Protein AF-A0A352GGA1-F1 (afdb_monomer)

Foldseek 3Di:
DVPLVVLLVVLVVLVVVLVVQLVVVVVVVDDPVVSCVVRPRPCVSVVVSVVVVVVVVVVVVVVVVVVVVVVVVVVVVVVVVVVVVVVVVVVCVVVVVVVCCVVVPVVLVVQQVVQLVCVVVVVLVRDQPLDPPPDPSNVVSVVVVVVSVVSVVVVVVVVVVVVVVVVVVVVVVVVVVVVVVVVVVVVVVVVVVVVVVVVVVVVVVVVVVVVVVVVVVVVVVVVVVVVVVVVVD

Structure (mmCIF, N/CA/C/O backbone):
data_AF-A0A352GGA1-F1
#
_entry.id   AF-A0A352GGA1-F1
#
loop_
_atom_site.group_PDB
_atom_site.id
_atom_site.type_symbol
_atom_site.label_atom_id
_atom_site.label_alt_id
_atom_site.label_comp_id
_atom_site.label_asym_id
_atom_site.label_entity_id
_atom_site.label_seq_id
_atom_site.pdbx_PDB_ins_code
_atom_site.Cartn_x
_atom_site.Cartn_y
_atom_site.Cartn_z
_atom_site.occupancy
_atom_site.B_iso_or_equiv
_atom_site.auth_seq_id
_atom_site.auth_comp_id
_atom_site.auth_asym_id
_atom_site.auth_atom_id
_atom_site.pdbx_PDB_model_num
ATOM 1 N N . GLU A 1 1 ? 46.725 3.754 -64.013 1.00 55.09 1 GLU A N 1
ATOM 2 C CA . GLU A 1 1 ? 47.889 4.603 -63.671 1.00 55.09 1 GLU A CA 1
ATOM 3 C C . GLU A 1 1 ? 49.101 4.384 -64.572 1.00 55.09 1 GLU A C 1
ATOM 5 O O . GLU A 1 1 ? 49.510 5.345 -65.205 1.00 55.09 1 GLU A O 1
ATOM 10 N N . GLY A 1 2 ? 49.640 3.164 -64.713 1.00 66.12 2 GLY A N 1
ATOM 11 C CA . GLY A 1 2 ? 50.889 2.946 -65.468 1.00 66.12 2 GLY A CA 1
ATOM 12 C C . GLY A 1 2 ? 50.875 3.398 -66.935 1.00 66.12 2 GLY A C 1
ATOM 13 O O . GLY A 1 2 ? 51.840 3.996 -67.382 1.00 66.12 2 GLY A O 1
ATOM 14 N N . LYS A 1 3 ? 49.769 3.184 -67.660 1.00 70.50 3 LYS A N 1
ATOM 15 C CA . LYS A 1 3 ? 49.675 3.497 -69.096 1.00 70.50 3 LYS A CA 1
ATOM 16 C C . LYS A 1 3 ? 49.731 4.999 -69.400 1.00 70.50 3 LYS A C 1
ATOM 18 O O . LYS A 1 3 ? 50.451 5.405 -70.288 1.00 70.50 3 LYS A O 1
ATOM 23 N N . LEU A 1 4 ? 49.027 5.823 -68.625 1.00 69.88 4 LEU A N 1
ATOM 24 C CA . LEU A 1 4 ? 48.966 7.268 -68.868 1.00 69.88 4 LEU A CA 1
ATOM 25 C C . LEU A 1 4 ? 50.289 7.969 -68.513 1.00 69.88 4 LEU A C 1
ATOM 27 O O . LEU A 1 4 ? 50.685 8.941 -69.149 1.00 69.88 4 LEU A O 1
ATOM 31 N N . LEU A 1 5 ? 50.975 7.452 -67.488 1.00 72.12 5 LEU A N 1
ATOM 32 C CA . LEU A 1 5 ? 52.313 7.897 -67.111 1.00 72.12 5 LEU A CA 1
ATOM 33 C C . LEU A 1 5 ? 53.346 7.495 -68.175 1.00 72.12 5 LEU A C 1
ATOM 35 O O . LEU A 1 5 ? 54.222 8.288 -68.499 1.00 72.12 5 LEU A O 1
ATOM 39 N N . ASP A 1 6 ? 53.222 6.285 -68.723 1.00 78.31 6 ASP A N 1
ATOM 40 C CA . ASP A 1 6 ? 54.054 5.779 -69.820 1.00 78.31 6 ASP A CA 1
ATOM 41 C C . ASP A 1 6 ? 53.820 6.573 -71.116 1.00 78.31 6 ASP A C 1
ATOM 43 O O . ASP A 1 6 ? 54.781 6.987 -71.761 1.00 78.31 6 ASP A O 1
ATOM 47 N N . ASP A 1 7 ? 52.563 6.907 -71.426 1.00 76.25 7 ASP A N 1
ATOM 48 C CA . ASP A 1 7 ? 52.187 7.761 -72.558 1.00 76.25 7 ASP A CA 1
ATOM 49 C C . ASP A 1 7 ? 52.798 9.172 -72.410 1.00 76.25 7 ASP A C 1
ATOM 51 O O . ASP A 1 7 ? 53.429 9.679 -73.339 1.00 76.25 7 ASP A O 1
ATOM 55 N N . LEU A 1 8 ? 52.719 9.790 -71.221 1.00 75.38 8 LEU A N 1
ATOM 56 C CA . LEU A 1 8 ? 53.353 11.090 -70.941 1.00 75.38 8 LEU A CA 1
ATOM 57 C C . LEU A 1 8 ? 54.886 11.033 -71.017 1.00 75.38 8 LEU A C 1
ATOM 59 O O . LEU A 1 8 ? 55.509 11.944 -71.565 1.00 75.38 8 LEU A O 1
ATOM 63 N N . LEU A 1 9 ? 55.510 9.975 -70.490 1.00 80.38 9 LEU A N 1
ATOM 64 C CA . LEU A 1 9 ? 56.958 9.766 -70.585 1.00 80.38 9 LEU A CA 1
ATOM 65 C C . LEU A 1 9 ? 57.402 9.564 -72.038 1.00 80.38 9 LEU A C 1
ATOM 67 O O . LEU A 1 9 ? 58.438 10.096 -72.440 1.00 80.38 9 LEU A O 1
ATOM 71 N N . GLY A 1 10 ? 56.604 8.850 -72.834 1.00 79.56 10 GLY A N 1
ATOM 72 C CA . GLY A 1 10 ? 56.814 8.661 -74.265 1.00 79.56 10 GLY A CA 1
ATOM 73 C C . GLY A 1 10 ? 56.756 9.976 -75.037 1.00 79.56 10 GLY A C 1
ATOM 74 O O . GLY A 1 10 ? 57.648 10.253 -75.844 1.00 79.56 10 GLY A O 1
ATOM 75 N N . VAL A 1 11 ? 55.772 10.828 -74.734 1.00 80.00 11 VAL A N 1
ATOM 76 C CA . VAL A 1 11 ? 55.668 12.172 -75.318 1.00 80.00 11 VAL A CA 1
ATOM 77 C C . VAL A 1 11 ? 56.876 13.028 -74.925 1.00 80.00 11 VAL A C 1
ATOM 79 O O . VAL A 1 11 ? 57.542 13.570 -75.804 1.00 80.00 11 VAL A O 1
ATOM 82 N N . ILE A 1 12 ? 57.239 13.091 -73.638 1.00 80.56 12 ILE A N 1
ATOM 83 C CA . ILE A 1 12 ? 58.409 13.856 -73.158 1.00 80.56 12 ILE A CA 1
ATOM 84 C C . ILE A 1 12 ? 59.706 13.379 -73.833 1.00 80.56 12 ILE A C 1
ATOM 86 O O . ILE A 1 12 ? 60.531 14.198 -74.244 1.00 80.56 12 ILE A O 1
ATOM 90 N N . ALA A 1 13 ? 59.883 12.066 -74.007 1.00 81.94 13 ALA A N 1
ATOM 91 C CA . ALA A 1 13 ? 61.023 11.506 -74.729 1.00 81.94 13 ALA A CA 1
ATOM 92 C C . ALA A 1 13 ? 61.026 11.899 -76.219 1.00 81.94 13 ALA A C 1
ATOM 94 O O . ALA A 1 13 ? 62.094 12.121 -76.796 1.00 81.94 13 ALA A O 1
ATOM 95 N N . GLY A 1 14 ? 59.846 12.022 -76.836 1.00 80.38 14 GLY A N 1
ATOM 96 C CA . GLY A 1 14 ? 59.666 12.551 -78.190 1.00 80.38 14 GLY A CA 1
ATOM 97 C C . GLY A 1 14 ? 60.141 14.000 -78.323 1.00 80.38 14 GLY A C 1
ATOM 98 O O . GLY A 1 14 ? 60.941 14.297 -79.211 1.00 80.38 14 GLY A O 1
ATOM 99 N N . TYR A 1 15 ? 59.748 14.874 -77.391 1.00 77.12 15 TYR A N 1
ATOM 100 C CA . TYR A 1 15 ? 60.239 16.259 -77.340 1.00 77.12 15 TYR A CA 1
ATOM 101 C C . TYR A 1 15 ? 61.746 16.341 -77.088 1.00 77.12 15 TYR A C 1
ATOM 103 O O . TYR A 1 15 ? 62.417 17.176 -77.689 1.00 77.12 15 TYR A O 1
ATOM 111 N N . GLY A 1 16 ? 62.301 15.456 -76.252 1.00 81.31 16 GLY A N 1
ATOM 112 C CA . 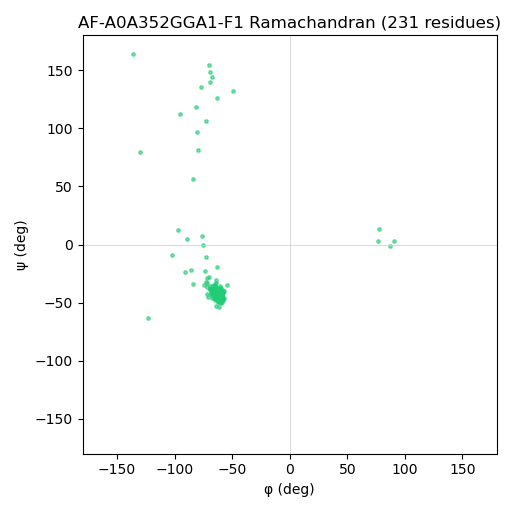GLY A 1 16 ? 63.748 15.367 -76.034 1.00 81.31 16 GLY A CA 1
ATOM 113 C C . GLY A 1 16 ? 64.516 15.073 -77.327 1.00 81.31 16 GLY A C 1
ATOM 114 O O . GLY A 1 16 ? 65.457 15.787 -77.666 1.00 81.31 16 GLY A O 1
ATOM 115 N N . LYS A 1 17 ? 64.058 14.085 -78.108 1.00 81.31 17 LYS A N 1
ATOM 116 C CA . LYS A 1 17 ? 64.646 13.761 -79.421 1.00 81.31 17 LYS A CA 1
ATOM 117 C C . LYS A 1 17 ? 64.473 14.890 -80.436 1.00 81.31 17 LYS A C 1
ATOM 119 O O . LYS A 1 17 ? 65.386 15.154 -81.217 1.00 81.31 17 LYS A O 1
ATOM 124 N N . ALA A 1 18 ? 63.322 15.562 -80.430 1.00 78.88 18 ALA A N 1
ATOM 125 C CA . ALA A 1 18 ? 63.084 16.716 -81.290 1.00 78.88 18 ALA A CA 1
ATOM 126 C C . ALA A 1 18 ? 64.041 17.871 -80.950 1.00 78.88 18 ALA A C 1
ATOM 128 O O . ALA A 1 18 ? 64.655 18.441 -81.848 1.00 78.88 18 ALA A O 1
ATOM 129 N N . ALA A 1 19 ? 64.252 18.158 -79.662 1.00 79.94 19 ALA A N 1
ATOM 130 C CA . ALA A 1 19 ? 65.194 19.178 -79.208 1.00 79.94 19 ALA A CA 1
ATOM 131 C C . ALA A 1 19 ? 66.645 18.861 -79.618 1.00 79.94 19 ALA A C 1
ATOM 133 O O . ALA A 1 19 ? 67.357 19.744 -80.099 1.00 79.94 19 ALA A O 1
ATOM 134 N N . GLU A 1 20 ? 67.079 17.602 -79.501 1.00 83.25 20 GLU A N 1
ATOM 135 C CA . GLU A 1 20 ? 68.395 17.161 -79.988 1.00 83.25 20 GLU A CA 1
ATOM 136 C C . GLU A 1 20 ? 68.542 17.346 -81.506 1.00 83.25 20 GLU A C 1
ATOM 138 O O . GLU A 1 20 ? 69.575 17.824 -81.981 1.00 83.25 20 GLU A O 1
ATOM 143 N N . ALA A 1 21 ? 67.498 17.029 -82.276 1.00 80.00 21 ALA A N 1
ATOM 144 C CA . ALA A 1 21 ? 67.490 17.214 -83.724 1.00 80.00 21 ALA A CA 1
ATOM 145 C C . ALA A 1 21 ? 67.526 18.700 -84.129 1.00 80.00 21 ALA A C 1
ATOM 147 O O . ALA A 1 21 ? 68.253 19.056 -85.059 1.00 80.00 21 ALA A O 1
ATOM 148 N N . VAL A 1 22 ? 66.817 19.578 -83.409 1.00 81.25 22 VAL A N 1
ATOM 149 C CA . VAL A 1 22 ? 66.902 21.040 -83.584 1.00 81.25 22 VAL A CA 1
ATOM 150 C C . VAL A 1 22 ? 68.332 21.528 -83.341 1.00 81.25 22 VAL A C 1
ATOM 152 O O . VAL A 1 22 ? 68.883 22.248 -84.174 1.00 81.25 22 VAL A O 1
ATOM 155 N N . LEU A 1 23 ? 68.968 21.099 -82.244 1.00 81.19 23 LEU A N 1
ATOM 156 C CA . LEU A 1 23 ? 70.346 21.481 -81.910 1.00 81.19 23 LEU A CA 1
ATOM 157 C C . LEU A 1 23 ? 71.355 20.994 -82.961 1.00 81.19 23 LEU A C 1
ATOM 159 O O . LEU A 1 23 ? 72.247 21.746 -83.359 1.00 81.19 23 LEU A O 1
ATOM 163 N N . ALA A 1 24 ? 71.194 19.766 -83.458 1.00 83.44 24 ALA A N 1
ATOM 164 C CA . ALA A 1 24 ? 72.047 19.210 -84.504 1.00 83.44 24 ALA A CA 1
ATOM 165 C C . ALA A 1 24 ? 71.910 19.964 -85.839 1.00 83.44 24 ALA A C 1
ATOM 167 O O . ALA A 1 24 ? 72.910 20.193 -86.520 1.00 83.44 24 ALA A O 1
ATOM 168 N N . GLN A 1 25 ? 70.693 20.376 -86.212 1.00 78.88 25 GLN A N 1
ATOM 169 C CA . GLN A 1 25 ? 70.455 21.156 -87.430 1.00 78.88 25 GLN A CA 1
ATOM 170 C C . GLN A 1 25 ? 70.906 22.618 -87.302 1.00 78.88 25 GLN A C 1
ATOM 172 O O . GLN A 1 25 ? 71.444 23.173 -88.261 1.00 78.88 25 GLN A O 1
ATOM 177 N N . ALA A 1 26 ? 70.776 23.219 -86.119 1.00 77.19 26 ALA A N 1
ATOM 178 C CA . ALA A 1 26 ? 71.315 24.547 -85.830 1.00 77.19 26 ALA A CA 1
ATOM 179 C C . ALA A 1 26 ? 72.853 24.568 -85.907 1.00 77.19 26 ALA A C 1
ATOM 181 O O . ALA A 1 26 ? 73.435 25.496 -86.468 1.00 77.19 26 ALA A O 1
ATOM 182 N N . GLY A 1 27 ? 73.520 23.507 -85.435 1.00 80.56 27 GLY A N 1
ATOM 183 C CA . GLY A 1 27 ? 74.972 23.331 -85.574 1.00 80.56 27 GLY A CA 1
ATOM 184 C C . GLY A 1 27 ? 75.460 23.213 -87.026 1.00 80.56 27 GLY A C 1
ATOM 185 O O . GLY A 1 27 ? 76.634 23.456 -87.296 1.00 80.56 27 GLY A O 1
ATOM 186 N N . GLN A 1 28 ? 74.567 22.892 -87.969 1.00 82.81 28 GLN A N 1
ATOM 187 C CA . GLN A 1 28 ? 74.843 22.860 -89.413 1.00 82.81 28 GLN A CA 1
ATOM 188 C C . GLN A 1 28 ? 74.596 24.213 -90.106 1.00 82.81 28 GLN A C 1
ATOM 190 O O . GLN A 1 28 ? 74.711 24.301 -91.327 1.00 82.81 28 GLN A O 1
ATOM 195 N N . GLY A 1 29 ? 74.266 25.270 -89.354 1.00 79.25 29 GLY A N 1
ATOM 196 C CA . GLY A 1 29 ? 74.080 26.625 -89.881 1.00 79.25 29 GLY A CA 1
ATOM 197 C C . GLY A 1 29 ? 72.751 26.862 -90.603 1.00 79.25 29 GLY A C 1
ATOM 198 O O . GLY A 1 29 ? 72.619 27.874 -91.289 1.00 79.25 29 GLY A O 1
ATOM 199 N N . LYS A 1 30 ? 71.773 25.955 -90.464 1.00 80.75 30 LYS A N 1
ATOM 200 C CA . LYS A 1 30 ? 70.425 26.144 -91.019 1.00 80.75 30 LYS A CA 1
ATOM 201 C C . LYS A 1 30 ? 69.696 27.285 -90.313 1.00 80.75 30 LYS A C 1
ATOM 203 O O . LYS A 1 30 ? 69.840 27.474 -89.103 1.00 80.75 30 LYS A O 1
ATOM 208 N N . SER A 1 31 ? 68.895 28.031 -91.064 1.00 78.56 31 SER A N 1
ATOM 209 C CA . SER A 1 31 ? 68.071 29.104 -90.512 1.00 78.56 31 SER A CA 1
ATOM 210 C C . SER A 1 31 ? 66.921 28.547 -89.655 1.00 78.56 31 SER A C 1
ATOM 212 O O . SER A 1 31 ? 66.461 27.426 -89.887 1.00 78.56 31 SER A O 1
ATOM 214 N N . PRO A 1 32 ? 66.396 29.323 -88.687 1.00 76.69 32 PRO A N 1
ATOM 215 C CA . PRO A 1 32 ? 65.257 28.901 -87.873 1.00 76.69 32 PRO A CA 1
ATOM 216 C C . PRO A 1 32 ? 64.029 28.477 -88.692 1.00 76.69 32 PRO A C 1
ATOM 218 O O . PRO A 1 32 ? 63.359 27.527 -88.309 1.00 76.69 32 PRO A O 1
ATOM 221 N N . GLN A 1 33 ? 63.764 29.121 -89.838 1.00 75.12 33 GLN A N 1
ATOM 222 C CA . GLN A 1 33 ? 62.647 28.743 -90.714 1.00 75.12 33 GLN A CA 1
ATOM 223 C C . GLN A 1 33 ? 62.865 27.386 -91.402 1.00 75.12 33 GLN A C 1
ATOM 225 O O . GLN A 1 33 ? 61.917 26.628 -91.575 1.00 75.12 33 GLN A O 1
ATOM 230 N N . GLU A 1 34 ? 64.105 27.050 -91.770 1.00 72.62 34 GLU A N 1
ATOM 231 C CA . GLU A 1 34 ? 64.436 25.754 -92.380 1.00 72.62 34 GLU A CA 1
ATOM 232 C C . GLU A 1 34 ? 64.393 24.608 -91.364 1.00 72.62 34 GLU A C 1
ATOM 234 O O . GLU A 1 34 ? 64.051 23.482 -91.722 1.00 72.62 34 GLU A O 1
ATOM 239 N N . ILE A 1 35 ? 64.737 24.883 -90.102 1.00 72.25 35 ILE A N 1
ATOM 240 C CA . ILE A 1 35 ? 64.647 23.907 -89.010 1.00 72.25 35 ILE A CA 1
ATOM 241 C C . ILE A 1 35 ? 63.181 23.641 -88.665 1.00 72.25 35 ILE A C 1
ATOM 243 O O . ILE A 1 35 ? 62.795 22.483 -88.561 1.00 72.25 35 ILE A O 1
ATOM 247 N N . ASP A 1 36 ? 62.367 24.691 -88.558 1.00 73.00 36 ASP A N 1
ATOM 248 C CA . ASP A 1 36 ? 60.929 24.595 -88.281 1.00 73.00 36 ASP A CA 1
ATOM 249 C C . ASP A 1 36 ? 60.181 23.843 -89.398 1.00 73.00 36 ASP A C 1
ATOM 251 O O . ASP A 1 36 ? 59.388 22.940 -89.144 1.00 73.00 36 ASP A O 1
ATOM 255 N N . GLN A 1 37 ? 60.524 24.110 -90.663 1.00 70.00 37 GLN A N 1
ATOM 256 C CA . GLN A 1 37 ? 59.939 23.401 -91.802 1.00 70.00 37 GLN A CA 1
ATOM 257 C C . GLN A 1 37 ? 60.399 21.933 -91.906 1.00 70.00 37 GLN A C 1
ATOM 259 O O . GLN A 1 37 ? 59.671 21.095 -92.442 1.00 70.00 37 GLN A O 1
ATOM 264 N N . AL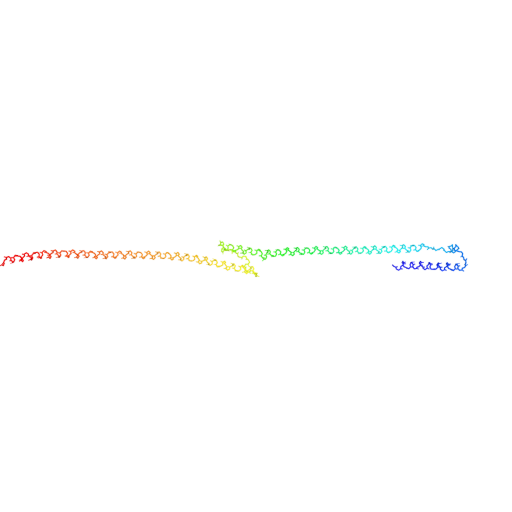A A 1 38 ? 61.597 21.607 -91.408 1.00 65.75 38 ALA A N 1
ATOM 265 C CA . ALA A 1 38 ? 62.126 20.243 -91.380 1.00 65.75 38 ALA A CA 1
ATOM 266 C C . ALA A 1 38 ? 61.673 19.436 -90.151 1.00 65.75 38 ALA A C 1
ATOM 268 O O . ALA A 1 38 ? 61.718 18.205 -90.188 1.00 65.75 38 ALA A O 1
ATOM 269 N N . LEU A 1 39 ? 61.270 20.109 -89.071 1.00 68.25 39 LEU A N 1
ATOM 270 C CA . LEU A 1 39 ? 60.903 19.514 -87.792 1.00 68.25 39 LEU A CA 1
ATOM 271 C C . LEU A 1 39 ? 59.541 20.057 -87.335 1.00 68.25 39 LEU A C 1
ATOM 273 O O . LEU A 1 39 ? 59.444 20.917 -86.466 1.00 68.25 39 LEU A O 1
ATOM 277 N N . SER A 1 40 ? 58.466 19.515 -87.906 1.00 65.56 40 SER A N 1
ATOM 278 C CA . SER A 1 40 ? 57.127 19.730 -87.357 1.00 65.56 40 SER A CA 1
ATOM 279 C C . SER A 1 40 ? 56.996 18.912 -86.069 1.00 65.56 40 SER A C 1
ATOM 281 O O . SER A 1 40 ? 56.954 17.681 -86.113 1.00 65.56 40 SER A O 1
ATOM 283 N N . ILE A 1 41 ? 57.015 19.591 -84.921 1.00 68.12 41 ILE A N 1
ATOM 284 C CA . ILE A 1 41 ? 56.758 18.968 -83.620 1.00 68.12 41 ILE A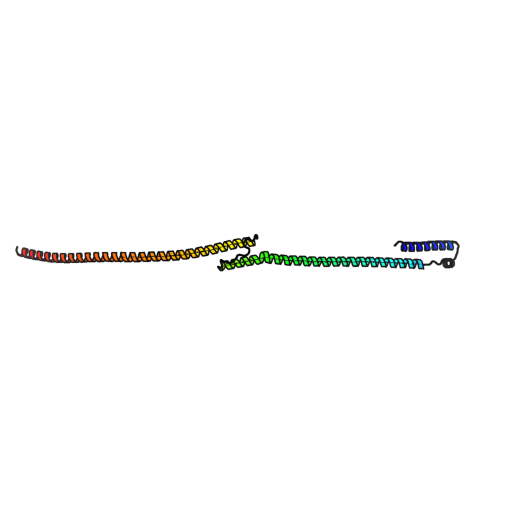 CA 1
ATOM 285 C C . ILE A 1 41 ? 55.241 18.857 -83.462 1.00 68.12 41 ILE A C 1
ATOM 287 O O . ILE A 1 41 ? 54.532 19.860 -83.488 1.00 68.12 41 ILE A O 1
ATOM 291 N N . ASP A 1 42 ? 54.743 17.629 -83.345 1.00 72.12 42 ASP A N 1
ATOM 292 C CA . ASP A 1 42 ? 53.320 17.375 -83.142 1.00 72.12 42 ASP A CA 1
ATOM 293 C C . ASP A 1 42 ? 52.944 17.568 -81.666 1.00 72.12 42 ASP A C 1
ATOM 295 O O . ASP A 1 42 ? 53.113 16.670 -80.837 1.00 72.12 42 ASP A O 1
ATOM 299 N N . ASP A 1 43 ? 52.425 18.755 -81.341 1.00 71.62 43 ASP A N 1
ATOM 300 C CA . ASP A 1 43 ? 51.936 19.083 -79.999 1.00 71.62 43 ASP A CA 1
ATOM 301 C C . ASP A 1 43 ? 50.607 18.388 -79.646 1.00 71.62 43 ASP A C 1
ATOM 303 O O . ASP A 1 43 ? 50.206 18.376 -78.476 1.00 71.62 43 ASP A O 1
ATOM 307 N N . SER A 1 44 ? 49.929 17.767 -80.623 1.00 77.44 44 SER A N 1
ATOM 308 C CA . SER A 1 44 ? 48.649 17.081 -80.409 1.00 77.44 44 SER A CA 1
ATOM 309 C C . SER A 1 44 ? 48.782 15.950 -79.391 1.00 77.44 44 SER A C 1
ATOM 311 O O . SER A 1 44 ? 47.915 15.790 -78.534 1.00 77.44 44 SER A O 1
ATOM 313 N N . ALA A 1 45 ? 49.893 15.210 -79.429 1.00 75.88 45 ALA A N 1
ATOM 314 C CA . ALA A 1 45 ? 50.139 14.094 -78.519 1.00 75.88 45 ALA A CA 1
ATOM 315 C C . ALA A 1 45 ? 50.301 14.546 -77.054 1.00 75.88 45 ALA A C 1
ATOM 317 O O . ALA A 1 45 ? 49.839 13.867 -76.136 1.00 75.88 45 ALA A O 1
ATOM 318 N N . LEU A 1 46 ? 50.923 15.708 -76.814 1.00 78.06 46 LEU A N 1
ATOM 319 C CA . LEU A 1 46 ? 51.056 16.272 -75.467 1.00 78.06 46 LEU A CA 1
ATOM 320 C C . LEU A 1 46 ? 49.722 16.791 -74.940 1.00 78.06 46 LEU A C 1
ATOM 322 O O . LEU A 1 46 ? 49.396 16.567 -73.775 1.00 78.06 46 LEU A O 1
ATOM 326 N N . ILE A 1 47 ? 48.954 17.472 -75.791 1.00 81.81 47 ILE A N 1
ATOM 327 C CA . ILE A 1 47 ? 47.629 17.979 -75.432 1.00 81.81 47 ILE A CA 1
ATOM 328 C C . ILE A 1 47 ? 46.696 16.813 -75.098 1.00 81.81 47 ILE A C 1
ATOM 330 O O . ILE A 1 47 ? 46.072 16.837 -74.042 1.00 81.81 47 ILE A O 1
ATOM 334 N N . GLU A 1 48 ? 46.666 15.761 -75.917 1.00 83.06 48 GLU A N 1
ATOM 335 C CA . GLU A 1 48 ? 45.849 14.566 -75.678 1.00 83.06 48 GLU A CA 1
ATOM 336 C C . GLU A 1 48 ? 46.245 13.854 -74.373 1.00 83.06 48 GLU A C 1
ATOM 338 O O . GLU A 1 48 ? 45.383 13.488 -73.570 1.00 83.06 48 GLU A O 1
ATOM 343 N N . ALA A 1 49 ? 47.547 13.736 -74.095 1.00 81.75 49 ALA A N 1
ATOM 344 C CA . ALA A 1 49 ? 48.033 13.147 -72.850 1.00 81.75 49 ALA A CA 1
ATOM 345 C C . ALA A 1 49 ? 47.676 13.997 -71.611 1.00 81.75 49 ALA A C 1
ATOM 347 O O . ALA A 1 49 ? 47.286 13.457 -70.571 1.00 81.75 49 ALA A O 1
ATOM 348 N N . LEU A 1 50 ? 47.757 15.330 -71.710 1.00 83.75 50 LEU A N 1
ATOM 349 C CA . LEU A 1 50 ? 47.351 16.251 -70.642 1.00 83.75 50 LEU A CA 1
ATOM 350 C C . LEU A 1 50 ? 45.831 16.273 -70.435 1.00 83.75 50 LEU A C 1
ATOM 352 O O . LEU A 1 50 ? 45.372 16.332 -69.291 1.00 83.75 50 LEU A O 1
ATOM 356 N N . GLU A 1 51 ? 45.042 16.208 -71.507 1.00 86.75 51 GLU A N 1
ATOM 357 C CA . GLU A 1 51 ? 43.584 16.089 -71.436 1.00 86.75 51 GLU A CA 1
ATOM 358 C C . GLU A 1 51 ? 43.168 14.764 -70.795 1.00 86.75 51 GLU A C 1
ATOM 360 O O . GLU A 1 51 ? 42.315 14.763 -69.902 1.00 86.75 51 GLU A O 1
ATOM 365 N N . GLY A 1 52 ? 43.833 13.665 -71.159 1.00 85.62 52 GLY A N 1
ATOM 366 C CA . GLY A 1 52 ? 43.672 12.365 -70.513 1.00 85.62 52 GLY A CA 1
ATOM 367 C C . GLY A 1 52 ? 44.000 12.415 -69.020 1.00 85.62 52 GLY A C 1
ATOM 368 O O . GLY A 1 52 ? 43.221 11.928 -68.200 1.00 85.62 52 GLY A O 1
ATOM 369 N N . LEU A 1 53 ? 45.098 13.078 -68.638 1.00 86.31 53 LEU A N 1
ATOM 370 C CA . LEU A 1 53 ? 45.489 13.233 -67.233 1.00 86.31 53 LEU A CA 1
ATOM 371 C C . LEU A 1 53 ? 44.476 14.073 -66.454 1.00 86.31 53 LEU A C 1
ATOM 373 O O . LEU A 1 53 ? 44.092 13.716 -65.342 1.00 86.31 53 LEU A O 1
ATOM 377 N N . LYS A 1 54 ? 44.011 15.180 -67.038 1.00 86.56 54 LYS A N 1
ATOM 378 C CA . LYS A 1 54 ? 42.985 16.039 -66.442 1.00 86.56 54 LYS A CA 1
ATOM 379 C C . LYS A 1 54 ? 41.672 15.281 -66.243 1.00 86.56 54 LYS A C 1
ATOM 381 O O . LYS A 1 54 ? 41.046 15.432 -65.193 1.00 86.56 54 LYS A O 1
ATOM 386 N N . ALA A 1 55 ? 41.257 14.484 -67.227 1.00 89.50 55 ALA A N 1
ATOM 387 C CA . ALA A 1 55 ? 40.061 13.656 -67.137 1.00 89.50 55 ALA A CA 1
ATOM 388 C C . ALA A 1 55 ? 40.200 12.588 -66.042 1.00 89.50 55 ALA A C 1
ATOM 390 O O . ALA A 1 55 ? 39.291 12.430 -65.232 1.00 89.50 55 ALA A O 1
ATOM 391 N N . GLU A 1 56 ? 41.352 11.924 -65.958 1.00 87.31 56 GLU A N 1
ATOM 392 C CA . GLU A 1 56 ? 41.633 10.918 -64.931 1.00 87.31 56 GLU A CA 1
ATOM 393 C C . GLU A 1 56 ? 41.643 11.524 -63.519 1.00 87.31 56 GLU A C 1
ATOM 395 O O . GLU A 1 56 ? 40.973 11.014 -62.624 1.00 87.31 56 GLU A O 1
ATOM 400 N N . ILE A 1 57 ? 42.328 12.658 -63.318 1.00 88.75 57 ILE A N 1
ATOM 401 C CA . ILE A 1 57 ? 42.341 13.372 -62.031 1.00 88.75 57 ILE A CA 1
ATOM 402 C C . ILE A 1 57 ? 40.923 13.780 -61.627 1.00 88.75 57 ILE A C 1
ATOM 404 O O . ILE A 1 57 ? 40.545 13.609 -60.468 1.00 88.75 57 ILE A O 1
ATOM 408 N N . LYS A 1 58 ? 40.128 14.300 -62.571 1.00 92.19 58 LYS A N 1
ATOM 409 C CA . LYS A 1 58 ? 38.733 14.668 -62.312 1.00 92.19 58 LYS A CA 1
ATOM 410 C C . LYS A 1 58 ? 37.905 13.445 -61.913 1.00 92.19 58 LYS A C 1
ATOM 412 O O . LYS A 1 58 ? 37.237 13.491 -60.888 1.00 92.19 58 LYS A O 1
ATOM 417 N N . ASN A 1 59 ? 38.005 12.347 -62.661 1.00 92.19 59 ASN A N 1
ATOM 418 C CA . ASN A 1 59 ? 37.284 11.110 -62.361 1.00 92.19 59 ASN A CA 1
ATOM 419 C C . ASN A 1 59 ? 37.651 10.557 -60.977 1.00 92.19 59 ASN A C 1
ATOM 421 O O . ASN A 1 59 ? 36.772 10.129 -60.233 1.00 92.19 59 ASN A O 1
ATOM 425 N N . GLN A 1 60 ? 38.932 10.596 -60.596 1.00 90.69 60 GLN A N 1
ATOM 426 C CA . GLN A 1 60 ? 39.363 10.167 -59.265 1.00 90.69 60 GLN A CA 1
ATOM 427 C C . GLN A 1 60 ? 38.891 11.110 -58.154 1.00 90.69 60 GLN A C 1
ATOM 429 O O . GLN A 1 60 ? 38.535 10.640 -57.072 1.00 90.69 60 GLN A O 1
ATOM 434 N N . LEU A 1 61 ? 38.890 12.425 -58.394 1.00 88.75 61 LEU A N 1
ATOM 435 C CA . LEU A 1 61 ? 38.392 13.410 -57.435 1.00 88.75 61 LEU A CA 1
ATOM 436 C C . LEU A 1 61 ? 36.885 13.242 -57.210 1.00 88.75 61 LEU A C 1
ATOM 438 O O . LEU A 1 61 ? 36.454 13.196 -56.059 1.00 88.75 61 LEU A O 1
ATOM 442 N N . ASP A 1 62 ? 36.118 13.066 -58.287 1.00 93.19 62 ASP A N 1
ATOM 443 C CA . ASP A 1 62 ? 34.676 12.820 -58.241 1.00 93.19 62 ASP A CA 1
ATOM 444 C C . ASP A 1 62 ? 34.380 11.489 -57.525 1.00 93.19 62 ASP A C 1
ATOM 446 O O . ASP A 1 62 ? 33.563 11.447 -56.606 1.00 93.19 62 ASP A O 1
ATOM 450 N N . ALA A 1 63 ? 35.115 10.415 -57.844 1.00 91.00 63 ALA A N 1
ATOM 451 C CA . ALA A 1 63 ? 34.961 9.116 -57.184 1.00 91.00 63 ALA A CA 1
ATOM 452 C C . ALA A 1 63 ? 35.290 9.163 -55.681 1.00 91.00 63 ALA A C 1
ATOM 454 O O . ALA A 1 63 ? 34.576 8.569 -54.870 1.00 91.00 63 ALA A O 1
ATOM 455 N N . LYS A 1 64 ? 36.351 9.879 -55.279 1.00 88.12 64 LYS A N 1
ATOM 456 C CA . LYS A 1 64 ? 36.687 10.064 -53.857 1.00 88.12 64 LYS A CA 1
ATOM 457 C C . LYS A 1 64 ? 35.679 10.955 -53.138 1.00 88.12 64 LYS A C 1
ATOM 459 O O . LYS A 1 64 ? 35.355 10.663 -51.991 1.00 88.12 64 LYS A O 1
ATOM 464 N N . SER A 1 65 ? 35.185 12.008 -53.789 1.00 90.75 65 SER A N 1
ATOM 465 C CA . SER A 1 65 ? 34.141 12.874 -53.233 1.00 90.75 65 SER A CA 1
ATOM 466 C C . SER A 1 65 ? 32.861 12.081 -52.974 1.00 90.75 65 SER A C 1
ATOM 468 O O . SER A 1 65 ? 32.324 12.148 -51.872 1.00 90.75 65 SER A O 1
ATOM 470 N N . GLN A 1 66 ? 32.438 11.258 -53.939 1.00 91.50 66 GLN A N 1
ATOM 471 C CA . GLN A 1 66 ? 31.267 10.393 -53.795 1.00 91.50 66 GLN A CA 1
ATOM 472 C C . GLN A 1 66 ? 31.449 9.384 -52.656 1.00 91.50 66 GLN A C 1
ATOM 474 O O . GLN A 1 66 ? 30.575 9.245 -51.809 1.00 91.50 66 GLN A O 1
ATOM 479 N N . ALA A 1 67 ? 32.615 8.734 -52.571 1.00 88.25 67 ALA A N 1
ATOM 480 C CA . ALA A 1 67 ? 32.898 7.796 -51.487 1.00 88.25 67 ALA A CA 1
ATOM 481 C C . ALA A 1 67 ? 32.854 8.468 -50.101 1.00 88.25 67 ALA A C 1
ATOM 483 O O . ALA A 1 67 ? 32.380 7.868 -49.136 1.00 88.25 67 ALA A O 1
ATOM 484 N N . VAL A 1 68 ? 33.327 9.715 -49.982 1.00 89.50 68 VAL A N 1
ATOM 485 C CA . VAL A 1 68 ? 33.210 10.487 -48.735 1.00 89.50 68 VAL A CA 1
ATOM 486 C C . VAL A 1 68 ? 31.742 10.778 -48.418 1.00 89.50 68 VAL A C 1
ATOM 488 O O . VAL A 1 68 ? 31.325 10.561 -47.282 1.00 89.50 68 VAL A O 1
ATOM 491 N N . GLU A 1 69 ? 30.948 11.211 -49.394 1.00 90.50 69 GLU A N 1
ATOM 492 C CA . GLU A 1 69 ? 29.523 11.503 -49.201 1.00 90.50 69 GLU A CA 1
ATOM 493 C C . GLU A 1 69 ? 28.730 10.260 -48.760 1.00 90.50 69 GLU A C 1
ATOM 495 O O . GLU A 1 69 ? 28.053 10.307 -47.729 1.00 90.50 69 GLU A O 1
ATOM 500 N N . ASP A 1 70 ? 28.937 9.115 -49.417 1.00 89.31 70 ASP A N 1
ATOM 501 C CA . ASP A 1 70 ? 28.296 7.839 -49.068 1.00 89.31 70 ASP A CA 1
ATOM 502 C C . ASP A 1 70 ? 28.637 7.401 -47.626 1.00 89.31 70 ASP A C 1
ATOM 504 O O . ASP A 1 70 ? 27.776 6.941 -46.867 1.00 89.31 70 ASP A O 1
ATOM 508 N N . THR A 1 71 ? 29.897 7.576 -47.196 1.00 89.62 71 THR A N 1
ATOM 509 C CA . THR A 1 71 ? 30.294 7.255 -45.811 1.00 89.62 71 THR A CA 1
ATOM 510 C C . THR A 1 71 ? 29.649 8.187 -44.785 1.00 89.62 71 THR A C 1
ATOM 512 O O . THR A 1 71 ? 29.268 7.733 -43.702 1.00 89.62 71 THR A O 1
ATOM 515 N N . LEU A 1 72 ? 29.475 9.472 -45.110 1.00 89.50 72 LEU A N 1
ATOM 516 C CA . LEU A 1 72 ? 28.810 10.437 -44.233 1.00 89.50 72 LEU A CA 1
ATOM 517 C C . LEU A 1 72 ? 27.316 10.132 -44.084 1.00 89.50 72 LEU A C 1
ATOM 519 O O . LEU A 1 72 ? 26.786 10.233 -42.973 1.00 89.50 72 LEU A O 1
ATOM 523 N N . GLU A 1 73 ? 26.639 9.726 -45.159 1.00 92.19 73 GLU A N 1
ATOM 524 C CA . GLU A 1 73 ? 25.242 9.285 -45.101 1.00 92.19 73 GLU A CA 1
ATOM 525 C C . GLU A 1 73 ? 25.076 8.024 -44.245 1.00 92.19 73 GLU A C 1
ATOM 527 O O . GLU A 1 73 ? 24.198 7.975 -43.375 1.00 92.19 73 GLU A O 1
ATOM 532 N N . GLY A 1 74 ? 25.971 7.044 -44.409 1.00 89.62 74 GLY A N 1
ATOM 533 C CA . GLY A 1 74 ? 25.997 5.837 -43.581 1.00 89.62 74 GLY A CA 1
ATOM 534 C C . GLY A 1 74 ? 26.154 6.152 -42.090 1.00 89.62 74 GLY A C 1
ATOM 535 O O . GLY A 1 74 ? 25.384 5.660 -41.262 1.00 89.62 74 GLY A O 1
ATOM 536 N N . VAL A 1 75 ? 27.096 7.034 -41.736 1.00 92.00 75 VAL A N 1
ATOM 537 C CA . VAL A 1 75 ? 27.302 7.475 -40.345 1.00 92.00 75 VAL A CA 1
ATOM 538 C C . VAL A 1 75 ? 26.073 8.209 -39.804 1.00 92.00 75 VAL A C 1
ATOM 540 O O . VAL A 1 75 ? 25.641 7.922 -38.687 1.00 92.00 75 VAL A O 1
ATOM 543 N N . ARG A 1 76 ? 25.467 9.118 -40.580 1.00 94.00 76 ARG A N 1
ATOM 544 C CA . ARG A 1 76 ? 24.247 9.836 -40.164 1.00 94.00 76 ARG A CA 1
ATOM 545 C C . ARG A 1 76 ? 23.093 8.878 -39.879 1.00 94.00 76 ARG A C 1
ATOM 547 O O . ARG A 1 76 ? 22.441 9.020 -38.847 1.00 94.00 76 ARG A O 1
ATOM 554 N N . SER A 1 77 ? 22.879 7.888 -40.745 1.00 92.38 77 SER A N 1
ATOM 555 C CA . SER A 1 77 ? 21.840 6.868 -40.563 1.00 92.38 77 SER A CA 1
ATOM 556 C C . SER A 1 77 ? 22.064 6.051 -39.284 1.00 92.38 77 SER A C 1
ATOM 558 O O . SER A 1 77 ? 21.149 5.901 -38.471 1.00 92.38 77 SER A O 1
ATOM 560 N N . LEU A 1 78 ? 23.302 5.610 -39.029 1.00 93.38 78 LEU A N 1
ATOM 561 C CA . LEU A 1 78 ? 23.649 4.884 -37.802 1.00 93.38 78 LEU A CA 1
ATOM 562 C C . LEU A 1 78 ? 23.447 5.731 -36.537 1.00 93.38 78 LEU A C 1
ATOM 564 O O . LEU A 1 78 ? 22.920 5.231 -35.540 1.00 93.38 78 LEU A O 1
ATOM 568 N N . VAL A 1 79 ? 23.824 7.013 -36.571 1.00 95.75 79 VAL A N 1
ATOM 569 C CA . VAL A 1 79 ? 23.585 7.949 -35.461 1.00 95.75 79 VAL A CA 1
ATOM 570 C C . VAL A 1 79 ? 22.086 8.148 -35.232 1.00 95.75 79 VAL A C 1
ATOM 572 O O . VAL A 1 79 ? 21.628 8.100 -34.095 1.00 95.75 79 VAL A O 1
ATOM 575 N N . GLN A 1 80 ? 21.289 8.314 -36.287 1.00 94.81 80 GLN A N 1
ATOM 576 C CA . GLN A 1 80 ? 19.845 8.491 -36.148 1.00 94.81 80 GLN A CA 1
ATOM 577 C C . GLN A 1 80 ? 19.165 7.238 -35.576 1.00 94.81 80 GLN A C 1
ATOM 579 O O . GLN A 1 80 ? 18.325 7.351 -34.682 1.00 94.81 80 GLN A O 1
ATOM 584 N N . ILE A 1 81 ? 19.545 6.043 -36.039 1.00 96.31 81 ILE A N 1
ATOM 585 C CA . ILE A 1 81 ? 19.037 4.776 -35.495 1.00 96.31 81 ILE A CA 1
ATOM 586 C C . ILE A 1 81 ? 19.413 4.638 -34.015 1.00 96.31 81 ILE A C 1
ATOM 588 O O . ILE A 1 81 ? 18.554 4.294 -33.203 1.00 96.31 81 ILE A O 1
ATOM 592 N N . SER A 1 82 ? 20.659 4.940 -33.634 1.00 95.62 82 SER A N 1
ATOM 593 C CA . SER A 1 82 ? 21.096 4.815 -32.237 1.00 95.62 82 SER A CA 1
ATOM 594 C C . SER A 1 82 ? 20.363 5.784 -31.300 1.00 95.62 82 SER A C 1
ATOM 596 O O . SER A 1 82 ? 20.001 5.399 -30.183 1.00 95.62 82 SER A O 1
ATOM 598 N N . VAL A 1 83 ? 20.046 6.997 -31.768 1.00 97.31 83 VAL A N 1
ATOM 599 C CA . VAL A 1 83 ? 19.195 7.952 -31.039 1.00 97.31 83 VAL A CA 1
ATOM 600 C C . VAL A 1 83 ? 17.798 7.372 -30.814 1.00 97.31 83 VAL A C 1
ATOM 602 O O . VAL A 1 83 ? 17.333 7.347 -29.674 1.00 97.31 83 VAL A O 1
ATOM 605 N N . TRP A 1 84 ? 17.142 6.842 -31.851 1.00 98.00 84 TRP A N 1
ATOM 606 C CA . TRP A 1 84 ? 15.803 6.254 -31.710 1.00 98.00 84 TRP A CA 1
ATOM 607 C C . TRP A 1 84 ? 15.781 5.039 -30.784 1.00 98.00 84 TRP A C 1
ATOM 609 O O . TRP A 1 84 ? 14.904 4.943 -29.927 1.00 98.00 84 TRP A O 1
ATOM 619 N N . VAL A 1 85 ? 16.768 4.148 -30.895 1.00 98.06 85 VAL A N 1
ATOM 620 C CA . VAL A 1 85 ? 16.910 2.996 -29.991 1.00 98.06 85 VAL A CA 1
ATOM 621 C C . VAL A 1 85 ? 17.055 3.461 -28.541 1.00 98.06 85 VAL A C 1
ATOM 623 O O . VAL A 1 85 ? 16.389 2.926 -27.655 1.00 98.06 85 VAL A O 1
ATOM 626 N N . THR A 1 86 ? 17.862 4.495 -28.297 1.00 97.88 86 THR A N 1
ATOM 627 C CA . THR A 1 86 ? 18.050 5.067 -26.957 1.00 97.88 86 THR A CA 1
ATOM 628 C C . THR A 1 86 ? 16.747 5.652 -26.410 1.00 97.88 86 THR A C 1
ATOM 630 O O . THR A 1 86 ? 16.373 5.362 -25.274 1.00 97.88 86 THR A O 1
ATOM 633 N N . VAL A 1 87 ? 16.013 6.423 -27.218 1.00 98.06 87 VAL A N 1
ATOM 634 C CA . VAL A 1 87 ? 14.716 7.003 -26.828 1.00 98.06 87 VAL A CA 1
ATOM 635 C C . VAL A 1 87 ? 13.702 5.913 -26.482 1.00 98.06 87 VAL A C 1
ATOM 637 O O . VAL A 1 87 ? 13.025 6.005 -25.454 1.00 98.06 87 VAL A O 1
ATOM 640 N N . VAL A 1 88 ? 13.611 4.862 -27.300 1.00 98.25 88 VAL A N 1
ATOM 641 C CA . VAL A 1 88 ? 12.703 3.732 -27.057 1.00 98.25 88 VAL A CA 1
ATOM 642 C C . VAL A 1 88 ? 13.083 3.002 -25.769 1.00 98.25 88 VAL A C 1
ATOM 644 O O . VAL A 1 88 ? 12.217 2.767 -24.930 1.00 98.25 88 VAL A O 1
ATOM 647 N N . MET A 1 89 ? 14.368 2.708 -25.560 1.00 98.25 89 MET A N 1
ATOM 648 C CA . MET A 1 89 ? 14.855 2.056 -24.339 1.00 98.25 89 MET A CA 1
ATOM 649 C C . MET A 1 89 ? 14.539 2.867 -23.079 1.00 98.25 89 MET A C 1
ATOM 651 O O . MET A 1 89 ? 14.013 2.318 -22.111 1.00 98.25 89 MET A O 1
ATOM 655 N N . LEU A 1 90 ? 14.801 4.177 -23.092 1.00 98.12 90 LEU A N 1
ATOM 656 C CA . LEU A 1 90 ? 14.489 5.055 -21.961 1.00 98.12 90 LEU A CA 1
ATOM 657 C C . LEU A 1 90 ? 12.984 5.122 -21.697 1.00 98.12 90 LEU A C 1
ATOM 659 O O . LEU A 1 90 ? 12.551 5.054 -20.548 1.00 98.12 90 LEU A O 1
ATOM 663 N N . THR A 1 91 ? 12.179 5.189 -22.755 1.00 97.94 91 THR A N 1
ATOM 664 C CA . THR A 1 91 ? 10.717 5.211 -22.643 1.00 97.94 91 THR A CA 1
ATOM 665 C C . THR A 1 91 ? 10.191 3.913 -22.030 1.00 97.94 91 THR A C 1
ATOM 667 O O . THR A 1 91 ? 9.373 3.950 -21.111 1.00 97.94 91 THR A O 1
ATOM 670 N N . LEU A 1 92 ? 10.700 2.759 -22.469 1.00 97.81 92 LEU A N 1
ATOM 671 C CA . LEU A 1 92 ? 10.341 1.458 -21.901 1.00 97.81 92 LEU A CA 1
ATOM 672 C C . LEU A 1 92 ? 10.764 1.331 -20.434 1.00 97.81 92 LEU A C 1
ATOM 674 O O . LEU A 1 92 ? 10.002 0.792 -19.636 1.00 97.81 92 LEU A O 1
ATOM 678 N N . LEU A 1 93 ? 11.928 1.863 -20.051 1.00 97.88 93 LEU A N 1
ATOM 679 C CA . LEU A 1 93 ? 12.366 1.893 -18.651 1.00 97.88 93 LEU A CA 1
ATOM 680 C C . LEU A 1 93 ? 11.446 2.752 -17.775 1.00 97.88 93 LEU A C 1
ATOM 682 O O . LEU A 1 93 ? 11.083 2.341 -16.671 1.00 97.88 93 LEU A O 1
ATOM 686 N N . VAL A 1 94 ? 11.025 3.922 -18.259 1.00 97.38 94 VAL A N 1
ATOM 687 C CA . VAL A 1 94 ? 10.086 4.790 -17.533 1.00 97.38 94 VAL A CA 1
ATOM 688 C C . VAL A 1 94 ? 8.720 4.117 -17.390 1.00 97.38 94 VAL A C 1
ATOM 690 O O . VAL A 1 94 ? 8.184 4.048 -16.287 1.00 97.38 94 VAL A O 1
ATOM 693 N N . ILE A 1 95 ? 8.172 3.554 -18.469 1.00 97.25 95 ILE A N 1
ATOM 694 C CA . ILE A 1 95 ? 6.878 2.857 -18.423 1.00 97.25 95 ILE A CA 1
ATOM 695 C C . ILE A 1 95 ? 6.964 1.623 -17.515 1.00 97.25 95 ILE A C 1
ATOM 697 O O . ILE A 1 95 ? 6.090 1.413 -16.675 1.00 97.25 95 ILE A O 1
ATOM 701 N N . GLY A 1 96 ? 8.031 0.833 -17.644 1.00 96.25 96 GLY A N 1
ATOM 702 C CA . GLY A 1 96 ? 8.253 -0.370 -16.846 1.00 96.25 96 GLY A CA 1
ATOM 703 C C . GLY A 1 96 ? 8.403 -0.065 -15.358 1.00 96.25 96 GLY A C 1
ATOM 704 O O . GLY A 1 96 ? 7.761 -0.715 -14.533 1.00 96.25 96 GLY A O 1
ATOM 705 N N . SER A 1 97 ? 9.187 0.957 -15.003 1.00 95.38 97 SER A N 1
ATOM 706 C CA . SER A 1 97 ? 9.338 1.390 -13.607 1.00 95.38 97 SER A CA 1
ATOM 707 C C . SER A 1 97 ? 8.033 1.941 -13.032 1.00 95.38 97 SER A C 1
ATOM 709 O O . SER A 1 97 ? 7.655 1.555 -11.928 1.00 95.38 97 SER A O 1
ATOM 711 N N . TYR A 1 98 ? 7.293 2.760 -13.785 1.00 95.44 98 TYR A N 1
ATOM 712 C CA . TYR A 1 98 ? 5.980 3.253 -13.369 1.00 95.44 98 TYR A CA 1
ATOM 713 C C . TYR A 1 98 ? 5.007 2.105 -13.074 1.00 95.44 98 TYR A C 1
ATOM 715 O O . TYR A 1 98 ? 4.364 2.079 -12.021 1.00 95.44 98 TYR A O 1
ATOM 723 N N . TRP A 1 99 ? 4.927 1.127 -13.978 1.00 95.94 99 TRP A N 1
ATOM 724 C CA . TRP A 1 99 ? 4.050 -0.030 -13.817 1.00 95.94 99 TRP A CA 1
ATOM 725 C C . TRP A 1 99 ? 4.462 -0.870 -12.602 1.00 95.94 99 TRP A C 1
ATOM 727 O O . TRP A 1 99 ? 3.617 -1.225 -11.778 1.00 95.94 99 TRP A O 1
ATOM 737 N N . LEU A 1 100 ? 5.766 -1.106 -12.428 1.00 94.12 100 LEU A N 1
ATOM 738 C CA . LEU A 1 100 ? 6.311 -1.837 -11.287 1.00 94.12 100 LEU A CA 1
ATOM 739 C C . LEU A 1 100 ? 5.981 -1.147 -9.957 1.00 94.12 100 LEU A C 1
ATOM 741 O O . LEU A 1 100 ? 5.462 -1.802 -9.056 1.00 94.12 100 LEU A O 1
ATOM 745 N N . LEU A 1 101 ? 6.223 0.162 -9.835 1.00 93.06 101 LEU A N 1
ATOM 746 C CA . LEU A 1 101 ? 5.918 0.926 -8.620 1.00 93.06 101 LEU A CA 1
ATOM 747 C C . LEU A 1 101 ? 4.417 0.915 -8.311 1.00 93.06 101 LEU A C 1
ATOM 749 O O . LEU A 1 101 ? 4.018 0.764 -7.153 1.00 93.06 101 LEU A O 1
ATOM 753 N N . ASN A 1 102 ? 3.575 1.052 -9.337 1.00 92.75 102 ASN A N 1
ATOM 754 C CA . ASN A 1 102 ? 2.134 1.090 -9.140 1.00 92.75 102 ASN A CA 1
ATOM 755 C C . ASN A 1 102 ? 1.592 -0.256 -8.627 1.00 92.75 102 ASN A C 1
ATOM 757 O O . ASN A 1 102 ? 0.786 -0.262 -7.700 1.00 92.75 102 ASN A O 1
ATOM 761 N N . TYR A 1 103 ? 2.064 -1.381 -9.174 1.00 90.25 103 TYR A N 1
ATOM 762 C CA . TYR A 1 103 ? 1.587 -2.716 -8.794 1.00 90.25 103 TYR A CA 1
ATOM 763 C C . TYR A 1 103 ? 2.263 -3.301 -7.551 1.00 90.25 103 TYR A C 1
ATOM 765 O O . TYR A 1 103 ? 1.610 -4.020 -6.803 1.00 90.25 103 TYR A O 1
ATOM 773 N N . ARG A 1 104 ? 3.550 -3.022 -7.317 1.00 88.12 104 ARG A N 1
ATOM 774 C CA . ARG A 1 104 ? 4.300 -3.614 -6.193 1.00 88.12 104 ARG A CA 1
ATOM 775 C C . ARG A 1 104 ? 4.255 -2.788 -4.918 1.00 88.12 104 ARG A C 1
ATOM 777 O O . ARG A 1 104 ? 4.462 -3.344 -3.850 1.00 88.12 104 ARG A O 1
ATOM 784 N N . VAL A 1 105 ? 4.015 -1.481 -5.024 1.00 90.00 105 VAL A N 1
ATOM 785 C CA . VAL A 1 105 ? 4.098 -0.570 -3.874 1.00 90.00 105 VAL A CA 1
ATOM 786 C C . VAL A 1 105 ? 2.780 0.163 -3.677 1.00 90.00 105 VAL A C 1
ATOM 788 O O . VAL A 1 105 ? 2.102 -0.041 -2.674 1.00 90.00 105 VAL A O 1
ATOM 791 N N . ARG A 1 106 ? 2.369 0.988 -4.647 1.00 93.75 106 ARG A N 1
ATOM 792 C CA . ARG A 1 106 ? 1.226 1.894 -4.466 1.00 93.75 106 ARG A CA 1
ATOM 793 C C . ARG A 1 106 ? -0.096 1.155 -4.250 1.00 93.75 106 ARG A C 1
ATOM 795 O O . ARG A 1 106 ? -0.799 1.458 -3.289 1.00 93.75 106 ARG A O 1
ATOM 802 N N . ALA A 1 107 ? -0.450 0.221 -5.134 1.00 93.94 107 ALA A N 1
ATOM 803 C CA . ALA A 1 107 ? -1.726 -0.488 -5.049 1.00 93.94 107 ALA A CA 1
ATOM 804 C C . ALA A 1 107 ? -1.838 -1.359 -3.780 1.00 93.94 107 ALA A C 1
ATOM 806 O O . ALA A 1 107 ? -2.850 -1.230 -3.089 1.00 93.94 107 ALA A O 1
ATOM 807 N N . PRO A 1 108 ? -0.821 -2.157 -3.397 1.00 93.12 108 PRO A N 1
ATOM 808 C CA . PRO A 1 108 ? -0.854 -2.905 -2.142 1.00 93.12 108 PRO A CA 1
ATOM 809 C C . PRO A 1 108 ? -0.965 -2.016 -0.896 1.00 93.12 108 PRO A C 1
ATOM 811 O O . PRO A 1 108 ? -1.773 -2.310 -0.019 1.00 93.12 108 PRO A O 1
ATOM 814 N N . ILE A 1 109 ? -0.238 -0.891 -0.838 1.00 94.69 109 ILE A N 1
ATOM 815 C CA . ILE A 1 109 ? -0.341 0.060 0.283 1.00 94.69 109 ILE A CA 1
ATOM 816 C C . ILE A 1 109 ? -1.763 0.614 0.394 1.00 94.69 109 ILE A C 1
ATOM 818 O O . ILE A 1 109 ? -2.346 0.574 1.474 1.00 94.69 109 ILE A O 1
ATOM 822 N N . MET A 1 110 ? -2.353 1.079 -0.714 1.00 95.56 110 MET A N 1
ATOM 823 C CA . MET A 1 110 ? -3.736 1.572 -0.705 1.00 95.56 110 MET A CA 1
ATOM 824 C C . MET A 1 110 ? -4.731 0.493 -0.267 1.00 95.56 110 MET A C 1
ATOM 826 O O . MET A 1 110 ? -5.684 0.797 0.447 1.00 95.56 110 MET A O 1
ATOM 830 N N . ALA A 1 111 ? -4.507 -0.760 -0.665 1.00 95.06 111 ALA A N 1
ATOM 831 C CA . ALA A 1 111 ? -5.366 -1.876 -0.294 1.00 95.06 111 ALA A CA 1
ATOM 832 C C . ALA A 1 111 ? -5.276 -2.193 1.212 1.00 95.06 111 ALA A C 1
ATOM 834 O O . ALA A 1 111 ? -6.307 -2.389 1.854 1.00 95.06 111 ALA A O 1
ATOM 835 N N . ILE A 1 112 ? -4.072 -2.166 1.800 1.00 95.44 112 ILE A N 1
ATOM 836 C CA . ILE A 1 112 ? -3.882 -2.308 3.254 1.00 95.44 112 ILE A CA 1
ATOM 837 C C . ILE A 1 112 ? -4.510 -1.130 4.006 1.00 95.44 112 ILE A C 1
ATOM 839 O O . ILE A 1 112 ? -5.190 -1.338 5.008 1.00 95.44 112 ILE A O 1
ATOM 843 N N . THR A 1 113 ? -4.336 0.104 3.523 1.00 95.12 113 THR A N 1
ATOM 844 C CA . THR A 1 113 ? -4.987 1.281 4.120 1.00 95.12 113 THR A CA 1
ATOM 845 C C . THR A 1 113 ? -6.511 1.159 4.082 1.00 95.12 113 THR A C 1
ATOM 847 O O . THR A 1 113 ? -7.171 1.468 5.070 1.00 95.12 113 THR A O 1
ATOM 850 N N . GLY A 1 114 ? -7.073 0.667 2.974 1.00 95.88 114 GLY A N 1
ATOM 851 C CA . GLY A 1 114 ? -8.502 0.372 2.862 1.00 95.88 114 GLY A CA 1
ATOM 852 C C . GLY A 1 114 ? -8.961 -0.651 3.900 1.00 95.88 114 GLY A C 1
ATOM 853 O O . GLY A 1 114 ? -9.886 -0.373 4.656 1.00 95.88 114 GLY A O 1
ATOM 854 N N . ALA A 1 115 ? -8.251 -1.777 4.017 1.00 95.75 115 ALA A N 1
ATOM 855 C CA . ALA A 1 115 ? -8.555 -2.796 5.020 1.00 95.75 115 ALA A CA 1
ATOM 856 C C . ALA A 1 115 ? -8.483 -2.243 6.456 1.00 95.75 115 ALA A C 1
ATOM 858 O O . ALA A 1 115 ? -9.332 -2.564 7.282 1.00 95.75 115 ALA A O 1
ATOM 859 N N . MET A 1 116 ? -7.514 -1.373 6.757 1.00 95.38 116 MET A N 1
ATOM 860 C CA . MET A 1 116 ? -7.416 -0.732 8.071 1.00 95.38 116 MET A CA 1
ATOM 861 C C . MET A 1 116 ? -8.600 0.203 8.352 1.00 95.38 116 MET A C 1
ATOM 863 O O . MET A 1 116 ? -9.116 0.215 9.469 1.00 95.38 116 MET A O 1
ATOM 867 N N . ASN A 1 117 ? -9.060 0.959 7.352 1.00 95.88 117 ASN A N 1
ATOM 868 C CA . ASN A 1 117 ? -10.253 1.796 7.489 1.00 95.88 117 ASN A CA 1
ATOM 869 C C . ASN A 1 117 ? -11.515 0.953 7.716 1.00 95.88 117 ASN A C 1
ATOM 871 O O . ASN A 1 117 ? -12.339 1.319 8.552 1.00 95.88 117 ASN A O 1
ATOM 875 N N . ASP A 1 118 ? -11.646 -0.187 7.036 1.00 95.50 118 ASP A N 1
ATOM 876 C CA . ASP A 1 118 ? -12.761 -1.115 7.251 1.00 95.50 118 ASP A CA 1
ATOM 877 C C . ASP A 1 118 ? -12.753 -1.677 8.681 1.00 95.50 118 ASP A C 1
ATOM 879 O O . ASP A 1 118 ? -13.787 -1.682 9.354 1.00 95.50 118 ASP A O 1
ATOM 883 N N . LEU A 1 119 ? -11.580 -2.088 9.179 1.00 95.00 119 LEU A N 1
ATOM 884 C CA . LEU A 1 119 ? -11.412 -2.543 10.562 1.00 95.00 119 LEU A CA 1
ATOM 885 C C . LEU A 1 119 ? -11.760 -1.437 11.565 1.00 95.00 119 LEU A C 1
ATOM 887 O O . LEU A 1 119 ? -12.483 -1.689 12.528 1.00 95.00 119 LEU A O 1
ATOM 891 N N . ALA A 1 120 ? -11.300 -0.206 11.324 1.00 92.69 120 ALA A N 1
ATOM 892 C CA . ALA A 1 120 ? -11.624 0.953 12.154 1.00 92.69 120 ALA A CA 1
ATOM 893 C C . ALA A 1 120 ? -13.124 1.300 12.122 1.00 92.69 120 ALA A C 1
ATOM 895 O O . ALA A 1 120 ? -13.668 1.776 13.117 1.00 92.69 120 ALA A O 1
ATOM 896 N N . GLY A 1 121 ? -13.805 1.018 11.009 1.00 93.12 121 GLY A N 1
ATOM 897 C CA . GLY A 1 121 ? -15.258 1.117 10.867 1.00 93.12 121 GLY A CA 1
ATOM 898 C C . GLY A 1 121 ? -16.043 -0.018 11.537 1.00 93.12 121 GLY A C 1
ATOM 899 O O . GLY A 1 121 ? -17.271 -0.014 11.484 1.00 93.12 121 GLY A O 1
ATOM 900 N N . GLY A 1 122 ? -15.365 -0.986 12.164 1.00 91.81 122 GLY A N 1
ATOM 901 C CA . GLY A 1 122 ? -15.980 -2.120 12.857 1.00 91.81 122 GLY A CA 1
ATOM 902 C C . GLY A 1 122 ? -16.208 -3.357 11.985 1.00 91.81 122 GLY A C 1
ATOM 903 O O . GLY A 1 122 ? -16.736 -4.356 12.476 1.00 91.81 122 GLY A O 1
ATOM 904 N N . ASN A 1 123 ? -15.790 -3.346 10.714 1.00 95.19 123 ASN A N 1
ATOM 905 C CA . ASN A 1 123 ? -15.848 -4.528 9.859 1.00 95.19 123 ASN A CA 1
ATOM 906 C C . ASN A 1 123 ? -14.676 -5.472 10.161 1.00 95.19 123 ASN A C 1
ATOM 908 O O . ASN A 1 123 ? -13.673 -5.516 9.448 1.00 95.19 123 ASN A O 1
ATOM 912 N N . LEU A 1 124 ? -14.829 -6.276 11.210 1.00 93.81 124 LEU A N 1
ATOM 913 C CA . LEU A 1 124 ? -13.824 -7.248 11.646 1.00 93.81 124 LEU A CA 1
ATOM 914 C C . LEU A 1 124 ? -13.760 -8.511 10.776 1.00 93.81 124 LEU A C 1
ATOM 916 O O . LEU A 1 124 ? -13.042 -9.447 11.121 1.00 93.81 124 LEU A O 1
ATOM 920 N N . GLU A 1 125 ? -14.477 -8.568 9.655 1.00 93.38 125 GLU A N 1
ATOM 921 C CA . GLU A 1 125 ? -14.397 -9.668 8.688 1.00 93.38 125 GLU A CA 1
ATOM 922 C C . GLU A 1 125 ? -13.571 -9.304 7.449 1.00 93.38 125 GLU A C 1
ATOM 924 O O . GLU A 1 125 ? -13.210 -10.194 6.674 1.00 93.38 125 GLU A O 1
ATOM 929 N N . ALA A 1 126 ? -13.188 -8.029 7.300 1.00 91.38 126 ALA A N 1
ATOM 930 C CA . ALA A 1 126 ? -12.413 -7.528 6.171 1.00 91.38 126 ALA A CA 1
ATOM 931 C C . ALA A 1 126 ? -11.173 -8.396 5.889 1.00 91.38 126 ALA A C 1
ATOM 933 O O . ALA A 1 126 ? -10.417 -8.772 6.794 1.00 91.38 126 ALA A O 1
ATOM 934 N N . LYS A 1 127 ? -10.973 -8.757 4.617 1.00 93.44 127 LYS A N 1
ATOM 935 C CA . LYS A 1 127 ? -9.789 -9.506 4.180 1.00 93.44 127 LYS A CA 1
ATOM 936 C C . LYS A 1 127 ? -8.601 -8.558 4.104 1.00 93.44 127 LYS A C 1
ATOM 938 O O . LYS A 1 127 ? -8.725 -7.472 3.548 1.00 93.44 127 LYS A O 1
ATOM 943 N N . ILE A 1 128 ? -7.453 -8.996 4.609 1.00 95.06 128 ILE A N 1
ATOM 944 C CA . ILE A 1 128 ? -6.226 -8.204 4.564 1.00 95.06 128 ILE A CA 1
ATOM 945 C C . ILE A 1 128 ? -5.422 -8.629 3.326 1.00 95.06 128 ILE A C 1
ATOM 947 O O . ILE A 1 128 ? -4.970 -9.775 3.256 1.00 95.06 128 ILE A O 1
ATOM 951 N N . PRO A 1 129 ? -5.285 -7.751 2.319 1.00 93.88 129 PRO A N 1
ATOM 952 C CA . PRO A 1 129 ? -4.533 -8.050 1.106 1.00 93.88 129 PRO A CA 1
ATOM 953 C C . PRO A 1 129 ? -3.031 -8.148 1.405 1.00 93.88 129 PRO A C 1
ATOM 955 O O . PRO A 1 129 ? -2.524 -7.468 2.291 1.00 93.88 129 PRO A O 1
ATOM 958 N N . GLY A 1 130 ? -2.321 -8.997 0.658 1.00 90.00 130 GLY A N 1
ATOM 959 C CA . GLY A 1 130 ? -0.873 -9.195 0.813 1.00 90.00 130 GLY A CA 1
ATOM 960 C C . GLY A 1 130 ? -0.457 -10.043 2.023 1.00 90.00 130 GLY A C 1
ATOM 961 O O . GLY A 1 130 ? 0.735 -10.232 2.258 1.00 90.00 130 GLY A O 1
ATOM 962 N N . LEU A 1 131 ? -1.408 -10.585 2.794 1.00 93.06 131 LEU A N 1
ATOM 963 C CA . LEU A 1 131 ? -1.092 -11.431 3.944 1.00 93.06 131 LEU A CA 1
ATOM 964 C C . LEU A 1 131 ? -0.362 -12.713 3.504 1.00 93.06 131 LEU A C 1
ATOM 966 O O . LEU A 1 131 ? -0.858 -13.470 2.670 1.00 93.06 131 LEU A O 1
ATOM 970 N N . GLY A 1 132 ? 0.807 -12.964 4.100 1.00 90.75 132 GLY A N 1
ATOM 971 C CA . GLY A 1 132 ? 1.661 -14.115 3.784 1.00 90.75 132 GLY A CA 1
ATOM 972 C C . GLY A 1 132 ? 2.643 -13.884 2.630 1.00 90.75 132 GLY A C 1
ATOM 973 O O . GLY A 1 132 ? 3.437 -14.776 2.322 1.00 90.75 132 GLY A O 1
ATOM 974 N N . GLU A 1 133 ? 2.635 -12.703 2.004 1.00 91.62 133 GLU A N 1
ATOM 975 C CA . GLU A 1 133 ? 3.665 -12.329 1.038 1.00 91.62 133 GLU A CA 1
ATOM 976 C C . GLU A 1 133 ? 5.020 -12.114 1.729 1.00 91.62 133 GLU A C 1
ATOM 978 O O . GLU A 1 133 ? 5.110 -11.524 2.803 1.00 91.62 133 GLU A O 1
ATOM 983 N N . LYS A 1 134 ? 6.106 -12.575 1.095 1.00 92.38 134 LYS A N 1
ATOM 984 C CA . LYS A 1 134 ? 7.485 -12.379 1.577 1.00 92.38 134 LYS A CA 1
ATOM 985 C C . LYS A 1 134 ? 8.035 -11.020 1.130 1.00 92.38 134 LYS A C 1
ATOM 987 O O . LYS A 1 134 ? 9.030 -10.958 0.412 1.00 92.38 134 LYS A O 1
ATOM 992 N N . THR A 1 135 ? 7.333 -9.954 1.491 1.00 92.06 135 THR A N 1
ATOM 993 C CA . THR A 1 135 ? 7.663 -8.558 1.172 1.00 92.06 135 THR A CA 1
ATOM 994 C C . THR A 1 135 ? 7.456 -7.695 2.415 1.00 92.06 135 THR A C 1
ATOM 996 O O . THR A 1 135 ? 6.770 -8.104 3.350 1.00 92.06 135 THR A O 1
ATOM 999 N N . GLU A 1 136 ? 8.000 -6.483 2.425 1.00 92.75 136 GLU A N 1
ATOM 1000 C CA . GLU A 1 136 ? 7.794 -5.503 3.499 1.00 92.75 136 GLU A CA 1
ATOM 1001 C C . GLU A 1 136 ? 6.306 -5.140 3.635 1.00 92.75 136 GLU A C 1
ATOM 1003 O O . GLU A 1 136 ? 5.779 -4.964 4.731 1.00 92.75 136 GLU A O 1
ATOM 1008 N N . VAL A 1 137 ? 5.594 -5.091 2.506 1.00 92.44 137 VAL A N 1
ATOM 1009 C CA . VAL A 1 137 ? 4.140 -4.894 2.483 1.00 92.44 137 VAL A CA 1
ATOM 1010 C C . VAL A 1 137 ? 3.413 -6.092 3.104 1.00 92.44 137 VAL A C 1
ATOM 1012 O O . VAL A 1 137 ? 2.448 -5.904 3.843 1.00 92.44 137 VAL A O 1
ATOM 1015 N N . GLY A 1 138 ? 3.878 -7.317 2.852 1.00 93.31 138 GLY A N 1
ATOM 1016 C CA . GLY A 1 138 ? 3.341 -8.522 3.485 1.00 93.31 138 GLY A CA 1
ATOM 1017 C C . GLY A 1 138 ? 3.581 -8.565 4.997 1.00 93.31 138 GLY A C 1
ATOM 1018 O O . GLY A 1 138 ? 2.709 -9.002 5.748 1.00 93.31 138 GLY A O 1
ATOM 1019 N N . GLU A 1 139 ? 4.712 -8.036 5.467 1.00 94.88 139 GLU A N 1
ATOM 1020 C CA . GLU A 1 139 ? 4.979 -7.846 6.897 1.00 94.88 139 GLU A CA 1
ATOM 1021 C C . GLU A 1 139 ? 4.007 -6.830 7.519 1.00 94.88 139 GLU A C 1
ATOM 1023 O O . GLU A 1 139 ? 3.402 -7.106 8.559 1.00 94.88 139 GLU A O 1
ATOM 1028 N N . MET A 1 140 ? 3.757 -5.702 6.840 1.00 94.31 140 MET A N 1
ATOM 1029 C CA . MET A 1 140 ? 2.723 -4.745 7.255 1.00 94.31 140 MET A CA 1
ATOM 1030 C C . MET A 1 140 ? 1.329 -5.388 7.299 1.00 94.31 140 MET A C 1
ATOM 1032 O O . MET A 1 140 ? 0.583 -5.165 8.253 1.00 94.31 140 MET A O 1
ATOM 1036 N N . ALA A 1 141 ? 0.976 -6.212 6.308 1.00 96.00 141 ALA A N 1
ATOM 1037 C CA . ALA A 1 141 ? -0.279 -6.963 6.302 1.00 96.00 141 ALA A CA 1
ATOM 1038 C C . ALA A 1 141 ? -0.382 -7.909 7.513 1.00 96.00 141 ALA A C 1
ATOM 1040 O O . ALA A 1 141 ? -1.440 -7.996 8.1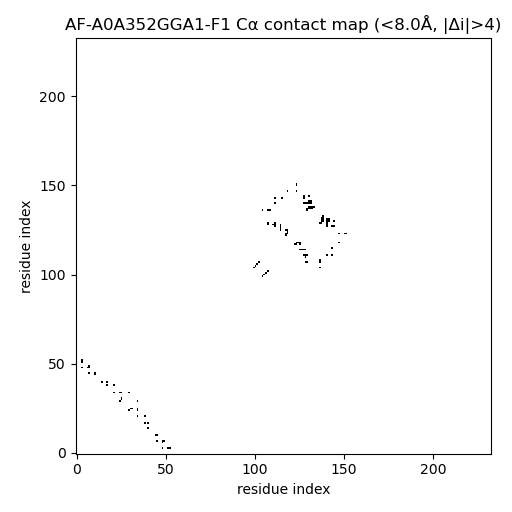38 1.00 96.00 141 ALA A O 1
ATOM 1041 N N . GLY A 1 142 ? 0.720 -8.561 7.896 1.00 95.75 142 GLY A N 1
ATOM 1042 C CA . GLY A 1 142 ? 0.806 -9.366 9.116 1.00 95.75 142 GLY A CA 1
ATOM 1043 C C . GLY A 1 142 ? 0.530 -8.556 10.386 1.00 95.75 142 GLY A C 1
ATOM 1044 O O . GLY A 1 142 ? -0.239 -8.992 11.241 1.00 95.75 142 GLY A O 1
ATOM 1045 N N . ALA A 1 143 ? 1.070 -7.341 10.491 1.00 95.44 143 ALA A N 1
ATOM 1046 C CA . ALA A 1 143 ? 0.771 -6.457 11.617 1.00 95.44 143 ALA A CA 1
ATOM 1047 C C . ALA A 1 143 ? -0.719 -6.067 11.666 1.00 95.44 143 ALA A C 1
ATOM 1049 O O . ALA A 1 143 ? -1.338 -6.109 12.731 1.00 95.44 143 ALA A O 1
ATOM 1050 N N . VAL A 1 144 ? -1.329 -5.746 10.518 1.00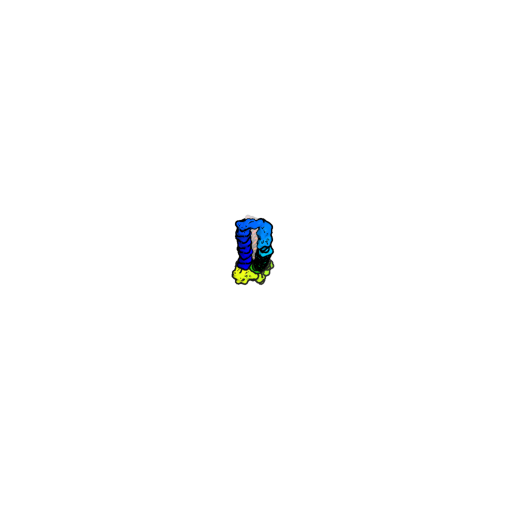 95.69 144 VAL A N 1
ATOM 1051 C CA . VAL A 1 144 ? -2.772 -5.446 10.439 1.00 95.69 144 VAL A CA 1
ATOM 1052 C C . VAL A 1 144 ? -3.622 -6.665 10.817 1.00 95.69 144 VAL A C 1
ATOM 1054 O O . VAL A 1 144 ? -4.669 -6.510 11.445 1.00 95.69 144 VAL A O 1
ATOM 1057 N N . GLN A 1 145 ? -3.164 -7.883 10.517 1.00 96.50 145 GLN A N 1
ATOM 1058 C CA . GLN A 1 145 ? -3.838 -9.116 10.934 1.00 96.50 145 GLN A CA 1
ATOM 1059 C C . GLN A 1 145 ? -3.864 -9.254 12.460 1.00 96.50 145 GLN A C 1
ATOM 1061 O O . GLN A 1 145 ? -4.920 -9.535 13.022 1.00 96.50 145 GLN A O 1
ATOM 1066 N N . VAL A 1 146 ? -2.758 -8.948 13.141 1.00 95.44 146 VAL A N 1
ATOM 1067 C CA . VAL A 1 146 ? -2.724 -8.912 14.613 1.00 95.44 146 VAL A CA 1
ATOM 1068 C C . VAL A 1 146 ? -3.685 -7.852 15.166 1.00 95.44 146 VAL A C 1
ATOM 1070 O O . VAL A 1 146 ? -4.390 -8.102 16.143 1.00 95.44 146 VAL A O 1
ATOM 1073 N N . PHE A 1 147 ? -3.784 -6.678 14.532 1.00 93.12 147 PHE A N 1
ATOM 1074 C CA . PHE A 1 147 ? -4.776 -5.666 14.921 1.00 93.12 147 PHE A CA 1
ATOM 1075 C C . PHE A 1 147 ? -6.216 -6.166 14.778 1.00 93.12 147 PHE A C 1
ATOM 1077 O O . PHE A 1 147 ? -7.026 -5.946 15.679 1.00 93.12 147 PHE A O 1
ATOM 1084 N N . LYS A 1 148 ? -6.533 -6.857 13.678 1.00 96.00 148 LYS A N 1
ATOM 1085 C CA . LYS A 1 148 ? -7.847 -7.471 13.457 1.00 96.00 148 LYS A CA 1
ATOM 1086 C C . LYS A 1 148 ? -8.176 -8.493 14.545 1.00 96.00 148 LYS A C 1
ATOM 1088 O O . LYS A 1 148 ? -9.262 -8.434 15.114 1.00 96.00 148 LYS A O 1
ATOM 1093 N N . GLU A 1 149 ? -7.246 -9.395 14.848 1.00 96.31 149 GLU A N 1
ATOM 1094 C CA . GLU A 1 149 ? -7.411 -10.419 15.889 1.00 96.31 149 GLU A CA 1
ATOM 1095 C C . GLU A 1 149 ? -7.635 -9.787 17.266 1.00 96.31 149 GLU A C 1
ATOM 1097 O O . GLU A 1 149 ? -8.580 -10.143 17.969 1.00 96.31 149 GLU A O 1
ATOM 1102 N N . ASN A 1 150 ? -6.844 -8.770 17.616 1.00 95.44 150 ASN A N 1
ATOM 1103 C CA . ASN A 1 150 ? -7.019 -8.029 18.864 1.00 95.44 150 ASN A CA 1
ATOM 1104 C C . ASN A 1 150 ? -8.379 -7.323 18.933 1.00 95.44 150 ASN A C 1
ATOM 1106 O O . ASN A 1 150 ? -9.031 -7.336 19.976 1.00 95.44 150 ASN A O 1
ATOM 1110 N N . ALA A 1 151 ? -8.833 -6.717 17.835 1.00 94.31 151 ALA A N 1
ATOM 1111 C CA . ALA A 1 151 ? -10.136 -6.063 17.787 1.00 94.31 151 ALA A CA 1
ATOM 1112 C C . ALA A 1 151 ? -11.291 -7.069 17.948 1.00 94.31 151 ALA A C 1
ATOM 1114 O O . ALA A 1 151 ? -12.253 -6.794 18.668 1.00 94.31 151 ALA A O 1
ATOM 1115 N N . GLN A 1 152 ? -11.183 -8.254 17.336 1.00 95.81 152 GLN A N 1
ATOM 1116 C CA . GLN A 1 152 ? -12.143 -9.348 17.522 1.00 95.81 152 GLN A CA 1
ATOM 1117 C C . GLN A 1 152 ? -12.175 -9.827 18.973 1.00 95.81 152 GLN A C 1
ATOM 1119 O O . GLN A 1 152 ? -13.254 -9.987 19.545 1.00 95.81 152 GLN A O 1
ATOM 1124 N N . GLU A 1 153 ? -11.007 -9.991 19.585 1.00 95.75 153 GLU A N 1
ATOM 1125 C CA . GLU A 1 153 ? -10.894 -10.432 20.969 1.00 95.75 153 GLU A CA 1
ATOM 1126 C C . GLU A 1 153 ? -11.466 -9.399 21.950 1.00 95.75 153 GLU A C 1
ATOM 1128 O O . GLU A 1 153 ? -12.230 -9.748 22.849 1.00 95.75 153 GLU A O 1
ATOM 1133 N N . VAL A 1 154 ? -11.198 -8.107 21.742 1.00 94.75 154 VAL A N 1
ATOM 1134 C CA . VAL A 1 154 ? -11.805 -7.025 22.536 1.00 94.75 154 VAL A CA 1
ATOM 1135 C C . VAL A 1 154 ? -13.327 -7.021 22.399 1.00 94.75 154 VAL A C 1
ATOM 1137 O O . VAL A 1 154 ? -14.028 -6.855 23.402 1.00 94.75 154 VAL A O 1
ATOM 1140 N N . ASN A 1 155 ? -13.852 -7.240 21.192 1.00 93.75 155 ASN A N 1
ATOM 1141 C CA . ASN A 1 155 ? -15.294 -7.322 20.975 1.00 93.75 155 ASN A CA 1
ATOM 1142 C C . ASN A 1 155 ? -15.904 -8.528 21.714 1.00 93.75 155 ASN A C 1
ATOM 1144 O O . ASN A 1 155 ? -16.912 -8.387 22.408 1.00 93.75 155 ASN A O 1
ATOM 1148 N N . ARG A 1 156 ? -15.245 -9.694 21.655 1.00 94.62 156 ARG A N 1
ATOM 1149 C CA . ARG A 1 156 ? -15.646 -10.901 22.395 1.00 94.62 156 ARG A CA 1
ATOM 1150 C C . ARG A 1 156 ? -15.653 -10.659 23.905 1.00 94.62 156 ARG A C 1
ATOM 1152 O O . ARG A 1 156 ? -16.663 -10.910 24.557 1.00 94.62 156 ARG A O 1
ATOM 1159 N N . MET A 1 157 ? -14.569 -10.108 24.451 1.00 95.50 157 MET A N 1
ATOM 1160 C CA . MET A 1 157 ? -14.465 -9.786 25.878 1.00 95.50 157 MET A CA 1
ATOM 1161 C C . MET A 1 157 ? -15.524 -8.773 26.322 1.00 95.50 157 MET A C 1
ATOM 1163 O O . MET A 1 157 ? -16.072 -8.888 27.417 1.00 95.50 157 MET A O 1
ATOM 1167 N N . THR A 1 158 ? -15.830 -7.779 25.485 1.00 94.44 158 THR A N 1
ATOM 1168 C CA . THR A 1 158 ? -16.883 -6.794 25.773 1.00 94.44 158 THR A CA 1
ATOM 1169 C C . THR A 1 158 ? -18.251 -7.464 25.845 1.00 94.44 158 THR A C 1
ATOM 1171 O O . THR A 1 158 ? -18.982 -7.256 26.813 1.00 94.44 158 THR A O 1
ATOM 1174 N N . ALA A 1 159 ? -18.570 -8.329 24.878 1.00 94.12 159 ALA A N 1
ATOM 1175 C CA . ALA A 1 159 ? -19.817 -9.085 24.878 1.00 94.12 159 ALA A CA 1
ATOM 1176 C C . ALA A 1 159 ? -19.935 -10.000 26.112 1.00 94.12 159 ALA A C 1
ATOM 1178 O O . ALA A 1 159 ? -20.986 -10.045 26.754 1.00 94.12 159 ALA A O 1
ATOM 1179 N N . GLU A 1 160 ? -18.852 -10.683 26.490 1.00 94.88 160 GLU A N 1
ATOM 1180 C CA . GLU A 1 160 ? -18.807 -11.531 27.685 1.00 94.88 160 GLU A CA 1
ATOM 1181 C C . GLU A 1 160 ? -19.041 -10.724 28.963 1.00 94.88 160 GLU A C 1
ATOM 1183 O O . GLU A 1 160 ? -19.932 -11.075 29.743 1.00 94.88 160 GLU A O 1
ATOM 1188 N N . ARG A 1 161 ? -18.344 -9.593 29.131 1.00 94.69 161 ARG A N 1
ATOM 1189 C CA . ARG A 1 161 ? -18.539 -8.683 30.271 1.00 94.69 161 ARG A CA 1
ATOM 1190 C C . ARG A 1 161 ? -19.965 -8.163 30.358 1.00 94.69 161 ARG A C 1
ATOM 1192 O O . ARG A 1 161 ? -20.544 -8.178 31.437 1.00 94.69 161 ARG A O 1
ATOM 1199 N N . GLU A 1 162 ? -20.575 -7.766 29.241 1.00 95.06 162 GLU A N 1
ATOM 1200 C CA . GLU A 1 162 ? -21.980 -7.347 29.244 1.00 95.06 162 GLU A CA 1
ATOM 1201 C C . GLU A 1 162 ? -22.917 -8.467 29.712 1.00 95.06 162 GLU A C 1
ATOM 1203 O O . GLU A 1 162 ? -23.891 -8.213 30.431 1.00 95.06 162 GLU A O 1
ATOM 1208 N N . THR A 1 163 ? -22.654 -9.714 29.311 1.00 94.69 163 THR A N 1
ATOM 1209 C CA . THR A 1 163 ? -23.470 -10.848 29.761 1.00 94.69 163 THR A CA 1
ATOM 1210 C C . THR A 1 163 ? -23.288 -11.133 31.249 1.00 94.69 163 THR A C 1
ATOM 1212 O O . THR A 1 163 ? -24.276 -11.405 31.940 1.00 94.69 163 THR A O 1
ATOM 1215 N N . GLU A 1 164 ? -22.062 -11.028 31.758 1.00 94.69 164 GLU A N 1
ATOM 1216 C CA . GLU A 1 164 ? -21.742 -11.221 33.168 1.00 94.69 164 GLU A CA 1
ATOM 1217 C C . GLU A 1 164 ? -22.347 -10.111 34.031 1.00 94.69 164 GLU A C 1
ATOM 1219 O O . GLU A 1 164 ? -23.055 -10.410 34.992 1.00 94.69 164 GLU A O 1
ATOM 1224 N N . ASP A 1 165 ? -22.214 -8.848 33.627 1.00 94.88 165 ASP A N 1
ATOM 1225 C CA . ASP A 1 165 ? -22.834 -7.707 34.301 1.00 94.88 165 ASP A CA 1
ATOM 1226 C C . ASP A 1 165 ? -24.357 -7.838 34.350 1.00 94.88 165 ASP A C 1
ATOM 1228 O O . ASP A 1 165 ? -24.983 -7.586 35.385 1.00 94.88 165 ASP A O 1
ATOM 1232 N N . ARG A 1 166 ? -24.990 -8.281 33.254 1.00 94.38 166 ARG A N 1
ATOM 1233 C CA . ARG A 1 166 ? -26.437 -8.551 33.239 1.00 94.38 166 ARG A CA 1
ATOM 1234 C C . ARG A 1 166 ? -26.810 -9.663 34.218 1.00 94.38 166 ARG A C 1
ATOM 1236 O O . ARG A 1 166 ? -27.826 -9.535 34.906 1.00 94.38 166 ARG A O 1
ATOM 1243 N N . ARG A 1 167 ? -26.020 -10.739 34.305 1.00 94.62 167 ARG A N 1
ATOM 1244 C CA . ARG A 1 167 ? -26.242 -11.834 35.268 1.00 94.62 167 ARG A CA 1
ATOM 1245 C C . ARG A 1 167 ? -26.048 -11.359 36.705 1.00 94.62 167 ARG A C 1
ATOM 1247 O O . ARG A 1 167 ? -26.919 -11.609 37.536 1.00 94.62 167 ARG A O 1
ATOM 1254 N N . ASN A 1 168 ? -24.979 -10.620 36.982 1.00 94.88 168 ASN A N 1
ATOM 1255 C CA . ASN A 1 168 ? -24.668 -10.116 38.312 1.00 94.88 168 ASN A CA 1
ATOM 1256 C C . ASN A 1 168 ? -25.725 -9.110 38.792 1.00 94.88 168 ASN A C 1
ATOM 1258 O O . ASN A 1 168 ? -26.244 -9.232 39.896 1.00 94.88 168 ASN A O 1
ATOM 1262 N N . ARG A 1 169 ? -26.168 -8.189 37.924 1.00 95.06 169 ARG A N 1
ATOM 1263 C CA . ARG A 1 169 ? -27.279 -7.270 38.233 1.00 95.06 169 ARG A CA 1
ATOM 1264 C C . ARG A 1 169 ? -28.582 -8.005 38.538 1.00 95.06 169 ARG A C 1
ATOM 1266 O O . ARG A 1 169 ? -29.319 -7.580 39.425 1.00 95.06 169 ARG A O 1
ATOM 1273 N N . ARG A 1 170 ? -28.894 -9.088 37.816 1.00 94.88 170 ARG A N 1
ATOM 1274 C CA . ARG A 1 170 ? -30.073 -9.924 38.109 1.00 94.88 170 ARG A CA 1
ATOM 1275 C C . ARG A 1 170 ? -29.939 -10.6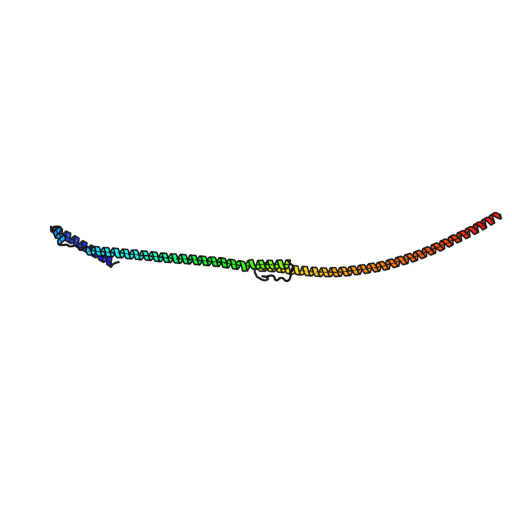20 39.462 1.00 94.88 170 ARG A C 1
ATOM 1277 O O . ARG A 1 170 ? -30.894 -10.601 40.231 1.00 94.88 170 ARG A O 1
ATOM 1284 N N . ARG A 1 171 ? -28.761 -11.174 39.758 1.00 95.06 171 ARG A N 1
ATOM 1285 C CA . ARG A 1 171 ? -28.461 -11.820 41.039 1.00 95.06 171 ARG A CA 1
ATOM 1286 C C . ARG A 1 171 ? -28.584 -10.843 42.208 1.00 95.06 171 ARG A C 1
ATOM 1288 O O . A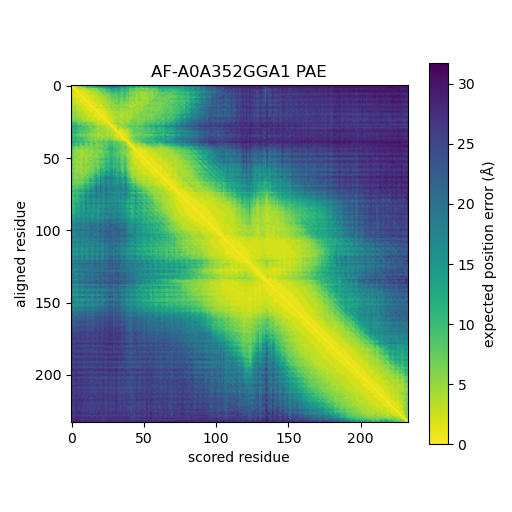RG A 1 171 ? -29.367 -11.102 43.113 1.00 95.06 171 ARG A O 1
ATOM 1295 N N . LEU A 1 172 ? -27.900 -9.700 42.142 1.00 95.31 172 LEU A N 1
ATOM 1296 C CA . LEU A 1 172 ? -27.931 -8.673 43.185 1.00 95.31 172 LEU A CA 1
ATOM 1297 C C . LEU A 1 172 ? -29.357 -8.170 43.445 1.00 95.31 172 LEU A C 1
ATOM 1299 O O . LEU A 1 172 ? -29.758 -8.021 44.593 1.00 95.31 172 LEU A O 1
ATOM 1303 N N . ARG A 1 173 ? -30.156 -7.951 42.391 1.00 95.62 173 ARG A N 1
ATOM 1304 C CA . ARG A 1 173 ? -31.577 -7.594 42.552 1.00 95.62 173 ARG A CA 1
ATOM 1305 C C . ARG A 1 173 ? -32.360 -8.670 43.304 1.00 95.62 173 ARG A C 1
ATOM 1307 O O . ARG A 1 173 ? -33.175 -8.322 44.149 1.00 95.62 173 ARG A O 1
ATOM 1314 N N . GLY A 1 174 ? -32.117 -9.947 43.005 1.00 94.88 174 GLY A N 1
ATOM 1315 C CA . GLY A 1 174 ? -32.732 -11.063 43.725 1.00 94.88 174 GLY A CA 1
ATOM 1316 C C . GLY A 1 174 ? -32.334 -11.102 45.202 1.00 94.88 174 GLY A C 1
ATOM 1317 O O . GLY A 1 174 ? -33.199 -11.246 46.059 1.00 94.88 174 GLY A O 1
ATOM 1318 N N . GLU A 1 175 ? -31.050 -10.902 45.505 1.00 95.50 175 GLU A N 1
ATOM 1319 C CA . GLU A 1 175 ? -30.534 -10.862 46.881 1.00 95.50 175 GLU A CA 1
ATOM 1320 C C . GLU A 1 175 ? -31.114 -9.680 47.679 1.00 95.50 175 GLU A C 1
ATOM 1322 O O . GLU A 1 175 ? -31.549 -9.866 48.812 1.00 95.50 175 GLU A O 1
ATOM 1327 N N . VAL A 1 176 ? -31.213 -8.486 47.080 1.00 95.75 176 VAL A N 1
ATOM 1328 C CA . VAL A 1 176 ? -31.836 -7.310 47.718 1.00 95.75 176 VAL A CA 1
ATOM 1329 C C . VAL A 1 176 ? -33.326 -7.534 47.989 1.00 95.75 176 VAL A C 1
ATOM 1331 O O . VAL A 1 176 ? -33.808 -7.186 49.064 1.00 95.75 176 VAL A O 1
ATOM 1334 N N . LEU A 1 177 ? -34.063 -8.133 47.047 1.00 96.25 177 LEU A N 1
ATOM 1335 C CA . LEU A 1 177 ? -35.479 -8.463 47.249 1.00 96.25 177 LEU A CA 1
ATOM 1336 C C . LEU A 1 177 ? -35.673 -9.469 48.392 1.00 96.25 177 LEU A C 1
ATOM 1338 O O . LEU A 1 177 ? -36.576 -9.298 49.212 1.00 96.25 177 LEU A O 1
ATOM 1342 N N . ALA A 1 178 ? -34.811 -10.486 48.474 1.00 95.44 178 ALA A N 1
ATOM 1343 C CA . ALA A 1 178 ? -34.835 -11.459 49.562 1.00 95.44 178 ALA A CA 1
ATOM 1344 C C . ALA A 1 178 ? -34.501 -10.811 50.918 1.00 95.44 178 ALA A C 1
ATOM 1346 O O . ALA A 1 178 ? -35.191 -11.072 51.901 1.00 95.44 178 ALA A O 1
ATOM 1347 N N . LEU A 1 179 ? -33.497 -9.927 50.963 1.00 95.88 179 LEU A N 1
ATOM 1348 C CA . LEU A 1 179 ? -33.123 -9.198 52.177 1.00 95.88 179 LEU A CA 1
ATOM 1349 C C . LEU A 1 179 ? -34.253 -8.284 52.663 1.00 95.88 179 LEU A C 1
ATOM 1351 O O . LEU A 1 179 ? -34.550 -8.279 53.853 1.00 95.88 179 LEU A O 1
ATOM 1355 N N . ASN A 1 180 ? -34.904 -7.549 51.756 1.00 95.38 180 ASN A N 1
ATOM 1356 C CA . ASN A 1 180 ? -36.053 -6.712 52.107 1.00 95.38 180 ASN A CA 1
ATOM 1357 C C . ASN A 1 180 ? -37.210 -7.550 52.658 1.00 95.38 180 ASN A C 1
ATOM 1359 O O . ASN A 1 180 ? -37.779 -7.180 53.676 1.00 95.38 180 ASN A O 1
ATOM 1363 N N . SER A 1 181 ? -37.506 -8.699 52.044 1.00 95.62 181 SER A N 1
ATOM 1364 C CA . SER A 1 181 ? -38.569 -9.595 52.526 1.00 95.62 181 SER A CA 1
ATOM 1365 C C . SER A 1 181 ? -38.263 -10.130 53.933 1.00 95.62 181 SER A C 1
ATOM 1367 O O . SER A 1 181 ? -39.135 -10.142 54.797 1.00 95.62 181 SER A O 1
ATOM 1369 N N . ALA A 1 182 ? -37.010 -10.521 54.192 1.00 95.25 182 ALA A N 1
ATOM 1370 C CA . ALA A 1 182 ? -36.577 -10.970 55.515 1.00 95.25 182 ALA A CA 1
ATOM 1371 C C . ALA A 1 182 ? -36.600 -9.836 56.557 1.00 95.25 182 ALA A C 1
ATOM 1373 O O . ALA A 1 182 ? -36.973 -10.059 57.706 1.00 95.25 182 ALA A O 1
ATOM 1374 N N . LEU A 1 183 ? -36.227 -8.613 56.162 1.00 96.44 183 LEU A N 1
ATOM 1375 C CA . LEU A 1 183 ? -36.306 -7.436 57.025 1.00 96.44 183 LEU A CA 1
ATOM 1376 C C . LEU A 1 183 ? -37.759 -7.103 57.383 1.00 96.44 183 LEU A C 1
ATOM 1378 O O . LEU A 1 183 ? -38.042 -6.833 58.545 1.00 96.44 183 LEU A O 1
ATOM 1382 N N . GLU A 1 184 ? -38.672 -7.130 56.410 1.00 95.38 184 GLU A N 1
ATOM 1383 C CA . GLU A 1 184 ? -40.106 -6.918 56.639 1.00 95.38 184 GLU A CA 1
ATOM 1384 C C . GLU A 1 184 ? -40.672 -7.944 57.627 1.00 95.38 184 GLU A C 1
ATOM 1386 O O . GLU A 1 184 ? -41.384 -7.567 58.560 1.00 95.38 184 GLU A O 1
ATOM 1391 N N . GLU A 1 185 ? -40.308 -9.221 57.475 1.00 96.44 185 GLU A N 1
ATOM 1392 C CA . GLU A 1 185 ? -40.712 -10.286 58.395 1.00 96.44 185 GLU A CA 1
ATOM 1393 C C . GLU A 1 185 ? -40.183 -10.045 59.819 1.00 96.44 185 GLU A C 1
ATOM 1395 O O . GLU A 1 185 ? -40.931 -10.150 60.794 1.00 96.44 185 GLU A O 1
ATOM 1400 N N . GLU A 1 186 ? -38.907 -9.685 59.958 1.00 96.25 186 GLU A N 1
ATOM 1401 C CA . GLU A 1 186 ? -38.290 -9.491 61.271 1.00 96.25 186 GLU A CA 1
ATOM 1402 C C . GLU A 1 186 ? -38.799 -8.222 61.971 1.00 96.25 186 GLU A C 1
ATOM 1404 O O . GLU A 1 186 ? -39.036 -8.222 63.182 1.00 96.25 186 GLU A O 1
ATOM 1409 N N . VAL A 1 187 ? -39.052 -7.152 61.211 1.00 96.38 187 VAL A N 1
ATOM 1410 C CA . VAL A 1 187 ? -39.705 -5.939 61.721 1.00 96.38 187 VAL A CA 1
ATOM 1411 C C . VAL A 1 187 ? -41.132 -6.248 62.169 1.00 96.38 187 VAL A C 1
ATOM 1413 O O . VAL A 1 187 ? -41.527 -5.800 63.245 1.00 96.38 187 VAL A O 1
ATOM 1416 N N . ALA A 1 188 ? -41.895 -7.039 61.407 1.00 95.12 188 ALA A N 1
ATOM 1417 C CA . ALA A 1 188 ? -43.241 -7.448 61.805 1.00 95.12 188 ALA A CA 1
ATOM 1418 C C . ALA A 1 188 ? -43.228 -8.217 63.139 1.00 95.12 188 ALA A C 1
ATOM 1420 O O . ALA A 1 188 ? -43.981 -7.864 64.051 1.00 95.12 188 ALA A O 1
ATOM 1421 N N . LYS A 1 189 ? -42.311 -9.182 63.302 1.00 95.50 189 LYS A N 1
ATOM 1422 C CA . LYS A 1 189 ? -42.121 -9.916 64.568 1.00 95.50 189 LYS A CA 1
ATOM 1423 C C . LYS A 1 189 ? -41.725 -8.999 65.724 1.00 95.50 189 LYS A C 1
ATOM 1425 O O . LYS A 1 189 ? -42.246 -9.136 66.829 1.00 95.50 189 LYS A O 1
ATOM 1430 N N . ALA A 1 190 ? -40.815 -8.051 65.494 1.00 95.19 190 ALA A N 1
ATOM 1431 C CA . ALA A 1 190 ? -40.392 -7.106 66.525 1.00 95.19 190 ALA A CA 1
ATOM 1432 C C . ALA A 1 190 ? -41.547 -6.195 66.974 1.00 95.19 190 ALA A C 1
ATOM 1434 O O . ALA A 1 190 ? -41.719 -5.966 68.173 1.00 95.19 190 ALA A O 1
ATOM 1435 N N . VAL A 1 191 ? -42.366 -5.709 66.034 1.00 96.12 191 VAL A N 1
ATOM 1436 C CA . VAL A 1 191 ? -43.566 -4.911 66.331 1.00 96.12 191 VAL A CA 1
ATOM 1437 C C . VAL A 1 191 ? -44.588 -5.729 67.125 1.00 96.12 191 VAL A C 1
ATOM 1439 O O . VAL A 1 191 ? -45.153 -5.214 68.091 1.00 96.12 191 VAL A O 1
ATOM 1442 N N . GLU A 1 192 ? -44.792 -6.999 66.774 1.00 95.69 192 GLU A N 1
ATOM 1443 C CA . GLU A 1 192 ? -45.677 -7.909 67.510 1.00 95.69 192 GLU A CA 1
ATOM 1444 C C . GLU A 1 192 ? -45.190 -8.143 68.949 1.00 95.69 192 GLU A C 1
ATOM 1446 O O . GLU A 1 192 ? -45.955 -7.967 69.899 1.00 95.69 192 GLU A O 1
ATOM 1451 N N . LEU A 1 193 ? -43.890 -8.389 69.144 1.00 95.94 193 LEU A N 1
ATOM 1452 C CA . LEU A 1 193 ? -43.296 -8.533 70.475 1.00 95.94 193 LEU A CA 1
ATOM 1453 C C . LEU A 1 193 ? -43.426 -7.256 71.323 1.00 95.94 193 LEU A C 1
ATOM 1455 O O . LEU A 1 193 ? -43.696 -7.324 72.525 1.00 95.94 193 LEU A O 1
ATOM 1459 N N . VAL A 1 194 ? -43.214 -6.080 70.720 1.00 96.00 194 VAL A N 1
ATOM 1460 C CA . VAL A 1 194 ? -43.384 -4.791 71.409 1.00 96.00 194 VAL A CA 1
ATOM 1461 C C . VAL A 1 194 ? -44.841 -4.601 71.824 1.00 96.00 194 VAL A C 1
ATOM 1463 O O . VAL A 1 194 ? -45.092 -4.221 72.968 1.00 96.00 194 VAL A O 1
ATOM 1466 N N . LYS A 1 195 ? -45.799 -4.914 70.944 1.00 95.25 195 LYS A N 1
ATOM 1467 C CA . LYS A 1 195 ? -47.236 -4.853 71.245 1.00 95.25 195 LYS A CA 1
ATOM 1468 C C . LYS A 1 195 ? -47.602 -5.741 72.437 1.00 95.25 195 LYS A C 1
ATOM 1470 O O . LYS A 1 195 ? -48.272 -5.271 73.357 1.00 95.25 195 LYS A O 1
ATOM 1475 N N . ASP A 1 196 ? -47.112 -6.977 72.473 1.00 95.19 196 ASP A N 1
ATOM 1476 C CA . ASP A 1 196 ? -47.359 -7.902 73.586 1.00 95.19 196 ASP A CA 1
ATOM 1477 C C . ASP A 1 196 ? -46.774 -7.400 74.913 1.00 95.19 196 ASP A C 1
ATOM 1479 O O . ASP A 1 196 ? -47.421 -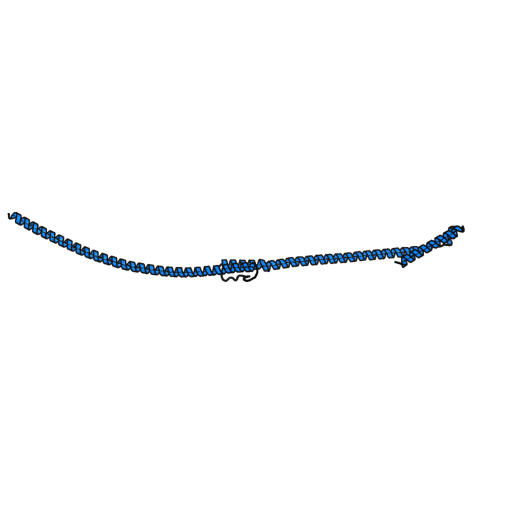7.471 75.967 1.00 95.19 196 ASP A O 1
ATOM 1483 N N . ARG A 1 197 ? -45.569 -6.816 74.882 1.00 95.19 197 ARG A N 1
ATOM 1484 C CA . ARG A 1 197 ? -44.966 -6.200 76.074 1.00 95.19 197 ARG A CA 1
ATOM 1485 C C . ARG A 1 197 ? -45.737 -4.971 76.547 1.00 95.19 197 ARG A C 1
ATOM 1487 O O . ARG A 1 197 ? -45.924 -4.823 77.753 1.00 95.19 197 ARG A O 1
ATOM 1494 N N . VAL A 1 198 ? -46.208 -4.120 75.636 1.00 96.44 198 VAL A N 1
ATOM 1495 C CA . VAL A 1 198 ? -47.037 -2.952 75.980 1.00 96.44 198 VAL A CA 1
ATOM 1496 C C . VAL A 1 198 ? -48.343 -3.395 76.639 1.00 96.44 198 VAL A C 1
ATOM 1498 O O . VAL A 1 198 ? -48.662 -2.882 77.707 1.00 96.44 198 VAL A O 1
ATOM 1501 N N . ASN A 1 199 ? -49.031 -4.407 76.096 1.00 94.69 199 ASN A N 1
ATOM 1502 C CA . ASN A 1 199 ? -50.232 -4.982 76.720 1.00 94.69 199 ASN A CA 1
ATOM 1503 C C . ASN A 1 199 ? -49.948 -5.496 78.144 1.00 94.69 199 ASN A C 1
ATOM 1505 O O . ASN A 1 199 ? -50.745 -5.309 79.061 1.00 94.69 199 ASN A O 1
ATOM 1509 N N . THR A 1 200 ? -48.787 -6.123 78.354 1.00 95.06 200 THR A N 1
ATOM 1510 C CA . THR A 1 200 ? -48.369 -6.619 79.676 1.00 95.06 200 THR A CA 1
ATOM 1511 C C . THR A 1 200 ? -48.130 -5.473 80.669 1.00 95.06 200 THR A C 1
ATOM 1513 O O . THR A 1 200 ? -48.561 -5.551 81.823 1.00 95.06 200 THR A O 1
ATOM 1516 N N . VAL A 1 201 ? -47.474 -4.392 80.230 1.00 95.06 201 VAL A N 1
ATOM 1517 C CA . VAL A 1 201 ? -47.250 -3.182 81.040 1.00 95.06 201 VAL A CA 1
ATOM 1518 C C . VAL A 1 201 ? -48.570 -2.480 81.354 1.00 95.06 201 VAL A C 1
ATOM 1520 O O . VAL A 1 201 ? -48.779 -2.094 82.500 1.00 95.06 201 VAL A O 1
ATOM 1523 N N . GLU A 1 202 ? -49.479 -2.364 80.385 1.00 94.50 202 GLU A N 1
ATOM 1524 C CA . GLU A 1 202 ? -50.809 -1.781 80.587 1.00 94.50 202 GLU A CA 1
ATOM 1525 C C . GLU A 1 202 ? -51.605 -2.561 81.640 1.00 94.50 202 GLU A C 1
ATOM 1527 O O . GLU A 1 202 ? -52.141 -1.970 82.579 1.00 94.50 202 GLU A O 1
ATOM 1532 N N . ASN A 1 203 ? -51.616 -3.892 81.544 1.00 94.94 203 ASN A N 1
ATOM 1533 C CA . ASN A 1 203 ? -52.268 -4.750 82.533 1.00 94.94 203 ASN A CA 1
ATOM 1534 C C . ASN A 1 203 ? -51.640 -4.601 83.928 1.00 94.94 203 ASN A C 1
ATOM 1536 O O . ASN A 1 203 ? -52.360 -4.517 84.923 1.00 94.94 203 ASN A O 1
ATOM 1540 N N . SER A 1 204 ? -50.310 -4.511 84.009 1.00 93.00 204 SER A N 1
ATOM 1541 C CA . SER A 1 204 ? -49.590 -4.308 85.275 1.00 93.00 204 SER A CA 1
ATOM 1542 C C . SER A 1 204 ? -49.887 -2.939 85.895 1.00 93.00 204 SER A C 1
ATOM 1544 O O . SER A 1 204 ? -50.090 -2.838 87.103 1.00 93.00 204 SER A O 1
ATOM 1546 N N . ALA A 1 205 ? -49.956 -1.886 85.077 1.00 94.81 205 ALA A N 1
ATOM 1547 C CA . ALA A 1 205 ? -50.292 -0.536 85.519 1.00 94.81 205 ALA A CA 1
ATOM 1548 C C . ALA A 1 205 ? -51.739 -0.443 86.029 1.00 94.81 205 ALA A C 1
ATOM 1550 O O . ALA A 1 205 ? -51.975 0.188 87.058 1.00 94.81 205 ALA A O 1
ATOM 1551 N N . ARG A 1 206 ? -52.694 -1.115 85.364 1.00 94.69 206 ARG A N 1
ATOM 1552 C CA . ARG A 1 206 ? -54.082 -1.229 85.850 1.00 94.69 206 ARG A CA 1
ATOM 1553 C C . ARG A 1 206 ? -54.148 -1.942 87.199 1.00 94.69 206 ARG A C 1
ATOM 1555 O O . ARG A 1 206 ? -54.749 -1.414 88.126 1.00 94.69 206 ARG A O 1
ATOM 1562 N N . ALA A 1 207 ? -53.455 -3.072 87.343 1.00 93.94 207 ALA A N 1
ATOM 1563 C CA . ALA A 1 207 ? -53.392 -3.792 88.614 1.00 93.94 207 ALA A CA 1
ATOM 1564 C C . ALA A 1 207 ? -52.766 -2.948 89.741 1.00 93.94 207 ALA A C 1
ATOM 1566 O O . ALA A 1 207 ? -53.246 -2.967 90.873 1.00 93.94 207 ALA A O 1
ATOM 1567 N N . ALA A 1 208 ? -51.716 -2.176 89.441 1.00 92.75 208 ALA A N 1
ATOM 1568 C CA . ALA A 1 208 ? -51.110 -1.254 90.399 1.00 92.75 208 ALA A CA 1
ATOM 1569 C C . ALA A 1 208 ? -52.069 -0.122 90.802 1.00 92.75 208 ALA A C 1
ATOM 1571 O O . ALA A 1 208 ? -52.152 0.204 91.984 1.00 92.75 208 ALA A O 1
ATOM 1572 N N . ALA A 1 209 ? -52.820 0.444 89.851 1.00 93.81 209 ALA A N 1
ATOM 1573 C CA . ALA A 1 209 ? -53.828 1.463 90.132 1.00 93.81 209 ALA A CA 1
ATOM 1574 C C . ALA A 1 209 ? -54.953 0.923 91.033 1.00 93.81 209 ALA A C 1
ATOM 1576 O O . ALA A 1 209 ? -55.293 1.564 92.028 1.00 93.81 209 ALA A O 1
ATOM 1577 N N . ASP A 1 210 ? -55.460 -0.280 90.749 1.00 94.75 210 ASP A N 1
ATOM 1578 C CA . ASP A 1 210 ? -56.477 -0.949 91.572 1.00 94.75 210 ASP A CA 1
ATOM 1579 C C . ASP A 1 210 ? -55.966 -1.236 92.994 1.00 94.75 210 ASP A C 1
ATOM 1581 O O . ASP A 1 210 ? -56.678 -1.025 93.984 1.00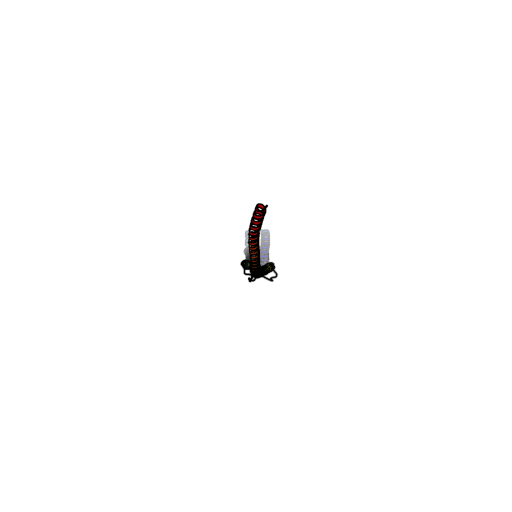 94.75 210 ASP A O 1
ATOM 1585 N N . LEU A 1 211 ? -54.708 -1.674 93.120 1.00 94.44 211 LEU A N 1
ATOM 1586 C CA . LEU A 1 211 ? -54.066 -1.903 94.414 1.00 94.44 211 LEU A CA 1
ATOM 1587 C C . LEU A 1 211 ? -53.893 -0.597 95.199 1.00 94.44 211 LEU A C 1
ATOM 1589 O O . LEU A 1 211 ? -54.211 -0.556 96.387 1.00 94.44 211 LEU A O 1
ATOM 1593 N N . SER A 1 212 ? -53.419 0.473 94.555 1.00 95.31 212 SER A N 1
ATOM 1594 C CA . SER A 1 212 ? -53.296 1.795 95.178 1.00 95.31 212 SER A CA 1
ATOM 1595 C C . SER A 1 212 ? -54.649 2.335 95.637 1.00 95.31 212 SER A C 1
ATOM 1597 O O . SER A 1 212 ? -54.739 2.859 96.747 1.00 95.31 212 SER A O 1
ATOM 1599 N N . GLN A 1 213 ? -55.705 2.159 94.838 1.00 93.56 213 GLN A N 1
ATOM 1600 C CA . GLN A 1 213 ? -57.061 2.551 95.215 1.00 93.56 213 GLN A CA 1
ATOM 1601 C C . GLN A 1 213 ? -57.540 1.770 96.445 1.00 93.56 213 GLN A C 1
ATOM 1603 O O . GLN A 1 213 ? -58.030 2.364 97.404 1.00 93.56 213 GLN A O 1
ATOM 1608 N N . SER A 1 214 ? -57.326 0.453 96.459 1.00 92.62 214 SER A N 1
ATOM 1609 C CA . SER A 1 214 ? -57.680 -0.410 97.592 1.00 92.62 214 SER A CA 1
ATOM 1610 C C . SER A 1 214 ? -56.916 -0.029 98.864 1.00 92.62 214 SER A C 1
ATOM 1612 O O . SER A 1 214 ? -57.513 0.103 99.931 1.00 92.62 214 SER A O 1
ATOM 1614 N N . ALA A 1 215 ? -55.606 0.219 98.755 1.00 91.50 215 ALA A N 1
ATOM 1615 C CA . ALA A 1 215 ? -54.773 0.675 99.864 1.00 91.50 215 ALA A CA 1
ATOM 1616 C C . ALA A 1 215 ? -55.228 2.041 100.401 1.00 91.50 215 ALA A C 1
ATOM 1618 O O . ALA A 1 215 ? -55.269 2.231 101.616 1.00 91.50 215 ALA A O 1
ATOM 1619 N N . HIS A 1 216 ? -55.628 2.968 99.524 1.00 93.31 216 HIS A N 1
ATOM 1620 C CA . HIS A 1 216 ? -56.198 4.254 99.925 1.00 93.31 216 HIS A CA 1
ATOM 1621 C C . HIS A 1 216 ? -57.513 4.069 100.696 1.00 93.31 216 HIS A C 1
ATOM 1623 O O . HIS A 1 216 ? -57.714 4.695 101.738 1.00 93.31 216 HIS A O 1
ATOM 1629 N N . THR A 1 217 ? -58.414 3.203 100.224 1.00 93.44 217 THR A N 1
ATOM 1630 C CA . THR A 1 217 ? -59.663 2.892 100.938 1.00 93.44 217 THR A CA 1
ATOM 1631 C C . THR A 1 217 ? -59.384 2.255 102.303 1.00 93.44 217 THR A C 1
ATOM 1633 O O . THR A 1 217 ? -59.982 2.652 103.305 1.00 93.44 217 THR A O 1
ATOM 1636 N N . GLN A 1 218 ? -58.433 1.320 102.378 1.00 91.69 218 GLN A N 1
ATOM 1637 C CA . GLN A 1 218 ? -58.024 0.675 103.627 1.00 91.69 218 GLN A CA 1
ATOM 1638 C C . GLN A 1 218 ? -57.430 1.687 104.618 1.00 91.69 218 GLN A C 1
ATOM 1640 O O . GLN A 1 218 ? -57.835 1.715 105.778 1.00 91.69 218 GLN A O 1
ATOM 1645 N N . ALA A 1 219 ? -56.513 2.546 104.160 1.00 92.38 219 ALA A N 1
ATOM 1646 C CA . ALA A 1 219 ? -55.905 3.597 104.971 1.00 92.38 219 ALA A CA 1
ATOM 1647 C C . ALA A 1 219 ? -56.957 4.579 105.506 1.00 92.38 219 ALA A C 1
ATOM 1649 O O . ALA A 1 219 ? -56.922 4.918 106.685 1.00 92.38 219 ALA A O 1
ATOM 1650 N N . SER A 1 220 ? -57.936 4.964 104.677 1.00 92.31 220 SER A N 1
ATOM 1651 C CA . SER A 1 220 ? -59.074 5.786 105.109 1.00 92.31 220 SER A CA 1
ATOM 1652 C C . SER A 1 220 ? -59.899 5.096 106.196 1.00 92.31 220 SER A C 1
ATOM 1654 O O . SER A 1 220 ? -60.275 5.735 107.170 1.00 92.31 220 SER A O 1
ATOM 1656 N N . THR A 1 221 ? -60.155 3.792 106.056 1.00 92.94 221 THR A N 1
ATOM 1657 C CA . THR A 1 221 ? -60.927 3.015 107.041 1.00 92.94 221 THR A CA 1
ATOM 1658 C C . THR A 1 221 ? -60.189 2.925 108.380 1.00 92.94 221 THR A C 1
ATOM 1660 O O . THR A 1 221 ? -60.786 3.122 109.435 1.00 92.94 221 THR A O 1
ATOM 1663 N N . VAL A 1 222 ? -58.876 2.662 108.348 1.00 92.38 222 VAL A N 1
ATOM 1664 C CA . VAL A 1 222 ? -58.023 2.618 109.548 1.00 92.38 222 VAL A CA 1
ATOM 1665 C C . VAL A 1 222 ? -57.934 3.989 110.216 1.00 92.38 222 VAL A C 1
ATOM 1667 O O . VAL A 1 222 ? -58.016 4.059 111.437 1.00 92.38 222 VAL A O 1
ATOM 1670 N N . ALA A 1 223 ? -57.796 5.069 109.442 1.00 90.88 223 ALA A N 1
ATOM 1671 C CA . ALA A 1 223 ? -57.785 6.429 109.975 1.00 90.88 223 ALA A CA 1
ATOM 1672 C C . ALA A 1 223 ? -59.088 6.748 110.723 1.00 90.88 223 ALA A C 1
ATOM 1674 O O . ALA A 1 223 ? -59.030 7.200 111.863 1.00 90.88 223 ALA A O 1
ATOM 1675 N N . SER A 1 224 ? -60.247 6.423 110.139 1.00 88.75 224 SER A N 1
ATOM 1676 C CA . SER A 1 224 ? -61.541 6.587 110.813 1.00 88.75 224 SER A CA 1
ATOM 1677 C C . SER A 1 224 ? -61.650 5.751 112.094 1.00 88.75 224 SER A C 1
ATOM 1679 O O . SER A 1 224 ? -62.090 6.263 113.118 1.00 88.75 224 SER A O 1
ATOM 1681 N N . ALA A 1 225 ? -61.206 4.489 112.079 1.00 88.44 225 ALA A N 1
ATOM 1682 C CA . ALA A 1 225 ? -61.205 3.643 113.277 1.00 88.44 225 ALA A CA 1
ATOM 1683 C C . ALA A 1 225 ? -60.264 4.174 114.378 1.00 88.44 225 ALA A C 1
ATOM 1685 O O . ALA A 1 225 ? -60.571 4.079 115.566 1.00 88.44 225 ALA A O 1
ATOM 1686 N N . ALA A 1 226 ? -59.116 4.746 113.999 1.00 87.75 226 ALA A N 1
ATOM 1687 C CA . ALA A 1 226 ? -58.199 5.389 114.935 1.00 87.75 226 ALA A CA 1
ATOM 1688 C C . ALA A 1 226 ? -58.799 6.674 115.535 1.00 87.75 226 ALA A C 1
ATOM 1690 O O . ALA A 1 226 ? -58.692 6.870 116.744 1.00 87.75 226 ALA A O 1
ATOM 1691 N N . GLU A 1 227 ? -59.465 7.521 114.739 1.00 85.38 227 GLU A N 1
ATOM 1692 C CA . GLU A 1 227 ? -60.214 8.690 115.238 1.00 85.38 227 GLU A CA 1
ATOM 1693 C C . GLU A 1 227 ? -61.283 8.277 116.258 1.00 85.38 227 GLU A C 1
ATOM 1695 O O . GLU A 1 227 ? -61.344 8.850 117.346 1.00 85.38 227 GLU A O 1
ATOM 1700 N N . GLU A 1 228 ? -62.064 7.236 115.958 1.00 82.56 228 GLU A N 1
ATOM 1701 C CA . GLU A 1 228 ? -63.088 6.701 116.861 1.00 82.56 228 GLU A CA 1
ATOM 1702 C C . GLU A 1 228 ? -62.486 6.202 118.185 1.00 82.56 228 GLU A C 1
ATOM 1704 O O . GLU A 1 228 ? -62.994 6.523 119.258 1.00 82.56 228 GLU A O 1
ATOM 1709 N N . ALA A 1 229 ? -61.356 5.490 118.136 1.00 80.56 229 ALA A N 1
ATOM 1710 C CA . ALA A 1 229 ? -60.640 5.056 119.336 1.00 80.56 229 ALA A CA 1
ATOM 1711 C C . ALA A 1 229 ? -60.083 6.233 120.157 1.00 80.56 229 ALA A C 1
ATOM 1713 O O . ALA A 1 229 ? -60.102 6.176 121.383 1.00 80.56 229 ALA A O 1
ATOM 1714 N N . THR A 1 230 ? -59.621 7.305 119.502 1.00 78.44 230 THR A N 1
ATOM 1715 C CA . THR A 1 230 ? -59.078 8.502 120.176 1.00 78.44 230 THR A CA 1
ATOM 1716 C C . THR A 1 230 ? -60.177 9.327 120.854 1.00 78.44 230 THR A C 1
ATOM 1718 O O . THR A 1 230 ? -59.918 9.978 121.857 1.00 78.44 230 THR A O 1
ATOM 1721 N N . ILE A 1 231 ? -61.407 9.286 120.332 1.00 76.00 231 ILE A N 1
ATOM 1722 C CA . ILE A 1 231 ? -62.591 9.917 120.943 1.00 76.00 231 ILE A CA 1
ATOM 1723 C C . ILE A 1 231 ? -63.079 9.131 122.176 1.00 76.00 231 ILE A C 1
ATOM 1725 O O . ILE A 1 231 ? -63.756 9.692 123.035 1.00 76.00 231 ILE A O 1
ATOM 1729 N N . ASN A 1 232 ? -62.739 7.841 122.269 1.00 62.88 232 ASN A N 1
ATOM 1730 C CA . ASN A 1 232 ? -63.209 6.923 123.310 1.00 62.88 232 ASN A CA 1
ATOM 1731 C C . ASN A 1 232 ? -62.218 6.738 124.485 1.00 62.88 232 ASN A C 1
ATOM 1733 O O . ASN A 1 232 ? -62.388 5.813 125.283 1.00 62.88 232 ASN A O 1
ATOM 1737 N N . VAL A 1 233 ? -61.190 7.593 124.577 1.00 50.19 233 VAL A N 1
ATOM 1738 C CA . VAL A 1 233 ? -60.209 7.697 125.680 1.00 50.19 233 VAL A CA 1
ATOM 1739 C C . VAL A 1 233 ? -60.366 9.049 126.361 1.00 50.19 233 VAL A C 1
ATOM 1741 O O . VAL A 1 233 ? -60.369 9.069 127.613 1.00 50.19 233 VAL A O 1
#

Radius of gyration: 75.04 Å; Cα contacts (8 Å, |Δi|>4): 69; chains: 1; bounding box: 138×43×218 Å

Sequence (233 aa):
EGKLLDDLLGVIAGYGKAAEAVLAQAGQGKSPQEIDQALSIDDSALIEALEGLKAEIKNQLDAKSQAVEDTLEGVRSLVQISVWVTVVMLTLLVIGSYWLLNYRVRAPIMAITGAMNDLAGGNLEAKIPGLGEKTEVGEMAGAVQVFKENAQEVNRMTAERETEDRRNRRRLRGEVLALNSALEEEVAKAVELVKDRVNTVENSARAAADLSQSAHTQASTVASAAEEATINV

Secondary structure (DSSP, 8-state):
-HHHHHHHHHHHHHHHHHHHHHHHHHTTT--HHHHHHH----THHHHHHHHHHHHHHHHHHHHHHHHHHHHHHHHHHHHHHHHHHHHHHHHHHHHHHHHHHIIIIIHHHHHHHHHHHHHHTT-TT---TTTT-SSHHHHHHHHHHHHHHHHHHHHHHHHHHHHHHHHHHHHHHHHHHHHHHHHHHHHHHHHHHHHHHHHHHHHHHHHHHHHHHHHHHHHHHHHHHHHHHHHT-

Mean predicted aligned error: 15.26 Å

Solvent-accessible surface area (backbone atoms only — not comparable to full-atom values): 12573 Å² total; per-residue (Å²): 112,70,65,64,53,49,53,45,51,51,45,54,51,48,53,51,54,50,52,53,51,51,52,56,44,48,75,71,70,51,52,72,68,59,48,48,75,73,50,78,78,74,59,62,62,53,51,52,46,50,51,51,48,53,50,51,52,48,53,52,50,52,53,52,51,49,56,52,51,56,52,51,52,52,52,50,53,52,51,52,50,52,51,52,52,50,53,52,52,54,49,50,51,52,54,50,50,52,53,47,45,43,64,73,46,51,49,53,51,53,46,41,52,50,34,50,52,39,41,75,72,65,41,77,78,63,71,62,56,54,56,84,43,98,43,75,64,12,51,52,26,48,54,52,50,52,52,46,51,50,52,51,50,53,50,51,52,49,54,51,48,53,53,49,51,53,50,50,54,53,49,53,52,51,53,51,53,52,50,50,53,53,48,53,53,51,50,50,52,51,52,51,53,50,51,55,50,49,54,52,50,51,54,51,51,50,54,50,50,54,49,52,51,51,50,51,54,51,50,53,52,51,50,53,53,50,52,54,54,64,73,74,110

pLDDT: mean 89.53, std 8.66, range [50.19, 98.25]